Protein AF-0000000070325061 (afdb_homodimer)

Sequence (256 aa):
MPHNDCLLVEIGISNCEVTKVLVDTGNSVDLIFKNTLEKMQISLIDMKPSTRSLTGFNGSSETVLGTICLRVHAQGVTKTIKFSVVGVRAPYNAILGTLWIHAMKAISSTYHQCVMFPGNDSRVTTLRMPHNDCLLVEIGISNCEVTKVLVDTGNSVDLIFKNTLEKMQISLIDMKPSTRSLTGFNGSSETVLGTICLRVHAQGVTKTIKFSVVGVRAPYNA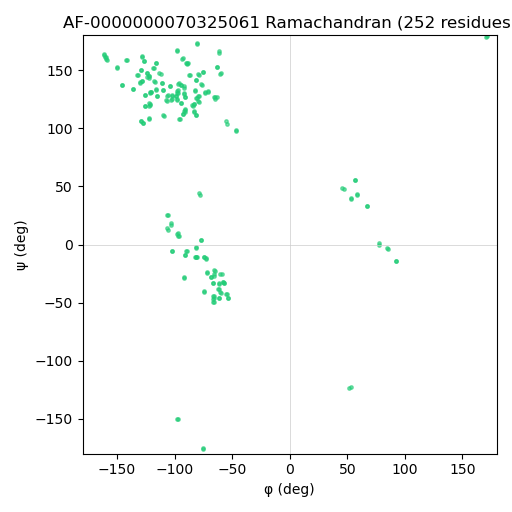ILGTLWIHAMKAISSTYHQCVMFPGNDSRVTTLR

Radius of gyration: 18.38 Å; Cα contacts (8 Å, |Δi|>4): 651; chains: 2; bounding box: 37×53×50 Å

pLDDT: mean 95.19, std 7.38, range [37.16, 98.81]

Structure (mmCIF, N/CA/C/O backbone):
data_AF-0000000070325061-model_v1
#
loop_
_entity.id
_entity.type
_entity.pdbx_description
1 polymer 'Peptidase A2 domain-containing protein'
#
loop_
_atom_site.group_PDB
_atom_site.id
_atom_site.type_symbol
_atom_site.label_atom_id
_atom_site.label_alt_id
_atom_site.label_comp_id
_atom_site.label_asym_id
_atom_site.label_entity_id
_atom_site.label_seq_id
_atom_site.pdbx_PDB_ins_code
_atom_site.Cartn_x
_atom_site.Cartn_y
_atom_site.Cartn_z
_atom_site.occupancy
_atom_site.B_iso_or_equiv
_atom_site.auth_seq_id
_atom_site.auth_comp_id
_atom_site.auth_asym_id
_atom_site.auth_atom_id
_atom_site.pdbx_PDB_model_num
ATOM 1 N N . MET A 1 1 ? 15.805 -0 16.625 1 37.16 1 MET A N 1
ATOM 2 C CA . MET A 1 1 ? 14.922 1.06 16.141 1 37.16 1 MET A CA 1
ATOM 3 C C . MET A 1 1 ? 13.68 0.473 15.484 1 37.16 1 MET A C 1
ATOM 5 O O . MET A 1 1 ? 13.766 -0.486 14.719 1 37.16 1 MET A O 1
ATOM 9 N N . PRO A 1 2 ? 12.523 0.678 16.047 1 49.03 2 PRO A N 1
ATOM 10 C CA . PRO A 1 2 ? 11.32 0.015 15.531 1 49.03 2 PRO A CA 1
ATOM 11 C C . PRO A 1 2 ? 11.203 0.103 14.008 1 49.03 2 PRO A C 1
ATOM 13 O O . PRO A 1 2 ? 11.555 1.13 13.422 1 49.03 2 PRO A O 1
ATOM 16 N N . HIS A 1 3 ? 11.547 -0.807 13.164 1 76.06 3 HIS A N 1
ATOM 17 C CA . HIS A 1 3 ? 11.609 -0.912 11.711 1 76.06 3 HIS A CA 1
ATOM 18 C C . HIS A 1 3 ? 10.266 -0.584 11.078 1 76.06 3 HIS A C 1
ATOM 20 O O . HIS A 1 3 ? 9.219 -1.009 11.57 1 76.06 3 HIS A O 1
ATOM 26 N N . ASN A 1 4 ? 10.07 0.56 10.5 1 88.81 4 ASN A N 1
ATOM 27 C CA . ASN A 1 4 ? 8.891 0.979 9.75 1 88.81 4 ASN A CA 1
ATOM 28 C C . ASN A 1 4 ? 8.883 0.389 8.344 1 88.81 4 ASN A C 1
ATOM 30 O O . ASN A 1 4 ? 8.602 1.092 7.375 1 88.81 4 ASN A O 1
ATOM 34 N N . ASP A 1 5 ? 9.258 -0.89 8.445 1 93.44 5 ASP A N 1
ATOM 35 C CA . ASP A 1 5 ? 9.43 -1.566 7.16 1 93.44 5 ASP A CA 1
ATOM 36 C C . ASP A 1 5 ? 8.078 -1.907 6.535 1 93.44 5 ASP A C 1
ATOM 38 O O . ASP A 1 5 ? 7.098 -2.137 7.246 1 93.44 5 ASP A O 1
ATOM 42 N N . CYS A 1 6 ? 8.055 -1.891 5.223 1 96.5 6 CYS A N 1
ATOM 43 C CA . CYS A 1 6 ? 6.93 -2.518 4.527 1 96.5 6 CYS A CA 1
ATOM 44 C C . CYS A 1 6 ? 6.855 -4.004 4.848 1 96.5 6 CYS A C 1
ATOM 46 O O . CYS A 1 6 ? 7.77 -4.562 5.457 1 96.5 6 CYS A O 1
ATOM 48 N N . LEU A 1 7 ? 5.789 -4.531 4.543 1 97.56 7 LEU A N 1
ATOM 49 C CA . LEU A 1 7 ? 5.551 -5.93 4.875 1 97.56 7 LEU A CA 1
ATOM 50 C C . LEU A 1 7 ? 5.895 -6.836 3.695 1 97.56 7 LEU A C 1
ATOM 52 O O . LEU A 1 7 ? 5.207 -6.816 2.672 1 97.56 7 LEU A O 1
ATOM 56 N N . LEU A 1 8 ? 6.992 -7.555 3.838 1 98.19 8 LEU A N 1
ATOM 57 C CA . LEU A 1 8 ? 7.391 -8.586 2.889 1 98.19 8 LEU A CA 1
ATOM 58 C C . LEU A 1 8 ? 7.117 -9.977 3.457 1 98.19 8 LEU A C 1
ATOM 60 O O . LEU A 1 8 ? 7.371 -10.234 4.637 1 98.19 8 LEU A O 1
ATOM 64 N N . VAL A 1 9 ? 6.586 -10.789 2.594 1 98.5 9 VAL A N 1
ATOM 65 C CA . VAL A 1 9 ? 6.32 -12.141 3.061 1 98.5 9 VAL A CA 1
ATOM 66 C C . VAL A 1 9 ? 6.961 -13.148 2.107 1 98.5 9 VAL A C 1
ATOM 68 O O . VAL A 1 9 ? 7.344 -12.805 0.99 1 98.5 9 VAL A O 1
ATOM 71 N N . GLU A 1 10 ? 7.18 -14.312 2.635 1 98.62 10 GLU A N 1
ATOM 72 C CA . GLU A 1 10 ? 7.438 -15.516 1.845 1 98.62 10 GLU A CA 1
ATOM 73 C C . GLU A 1 10 ? 6.176 -16.359 1.698 1 98.62 10 GLU A C 1
ATOM 75 O O . GLU A 1 10 ? 5.535 -16.703 2.693 1 98.62 10 GLU A O 1
ATOM 80 N N . ILE A 1 11 ? 5.844 -16.688 0.523 1 98.75 11 ILE A N 1
ATOM 81 C CA . ILE A 1 11 ? 4.539 -17.297 0.291 1 98.75 11 ILE A CA 1
ATOM 82 C C . ILE A 1 11 ? 4.617 -18.234 -0.904 1 98.75 11 ILE A C 1
ATOM 84 O O . ILE A 1 11 ? 5.465 -18.062 -1.786 1 98.75 11 ILE A O 1
ATOM 88 N N . GLY A 1 12 ? 3.719 -19.266 -0.859 1 98.75 12 GLY A N 1
ATOM 89 C CA . GLY A 1 12 ? 3.678 -20.172 -1.994 1 98.75 12 GLY A CA 1
ATOM 90 C C . GLY A 1 12 ? 2.908 -19.625 -3.176 1 98.75 12 GLY A C 1
ATOM 91 O O . GLY A 1 12 ? 1.756 -19.203 -3.033 1 98.75 12 GLY A O 1
ATOM 92 N N . ILE A 1 13 ? 3.559 -19.562 -4.262 1 98.75 13 ILE A N 1
ATOM 93 C CA . ILE A 1 13 ? 2.906 -19.266 -5.531 1 98.75 13 ILE A CA 1
ATOM 94 C C . ILE A 1 13 ? 3.168 -20.391 -6.52 1 98.75 13 ILE A C 1
ATOM 96 O O . ILE A 1 13 ? 4.32 -20.703 -6.832 1 98.75 13 ILE A O 1
ATOM 100 N N . SER A 1 14 ? 2.047 -20.922 -6.941 1 97.12 14 SER A N 1
ATOM 101 C CA . SER A 1 14 ? 2.156 -22.172 -7.695 1 97.12 14 SER A CA 1
ATOM 102 C C . SER A 1 14 ? 2.998 -23.188 -6.945 1 97.12 14 SER A C 1
ATOM 104 O O . SER A 1 14 ? 2.709 -23.516 -5.793 1 97.12 14 SER A O 1
ATOM 106 N N . ASN A 1 15 ? 4.051 -23.734 -7.477 1 96.44 15 ASN A N 1
ATOM 107 C CA . ASN A 1 15 ? 4.844 -24.766 -6.824 1 96.44 15 ASN A CA 1
ATOM 108 C C . ASN A 1 15 ? 6.168 -24.219 -6.312 1 96.44 15 ASN A C 1
ATOM 110 O O . ASN A 1 15 ? 7.129 -24.969 -6.121 1 96.44 15 ASN A O 1
ATOM 114 N N . CYS A 1 16 ? 6.172 -22.938 -6.047 1 98.38 16 CYS A N 1
ATOM 115 C CA . CYS A 1 16 ? 7.402 -22.297 -5.605 1 98.38 16 CYS A CA 1
ATOM 116 C C . CYS A 1 16 ? 7.164 -21.469 -4.348 1 98.38 16 CYS A C 1
ATOM 118 O O . CYS A 1 16 ? 6.125 -20.828 -4.215 1 98.38 16 CYS A O 1
ATOM 120 N N . GLU A 1 17 ? 8.125 -21.562 -3.461 1 98.38 17 GLU A N 1
ATOM 121 C CA . GLU A 1 17 ? 8.164 -20.594 -2.371 1 98.38 17 GLU A CA 1
ATOM 122 C C . GLU A 1 17 ? 8.812 -19.281 -2.814 1 98.38 17 GLU A C 1
ATOM 124 O O . GLU A 1 17 ? 9.992 -19.266 -3.158 1 98.38 17 GLU A O 1
ATOM 129 N N . VAL A 1 18 ? 8.039 -18.266 -2.889 1 98.69 18 VAL A N 1
ATOM 130 C CA . VAL A 1 18 ? 8.508 -16.969 -3.41 1 98.69 18 VAL A CA 1
ATOM 131 C C . VAL A 1 18 ? 8.773 -16.016 -2.254 1 98.69 18 VAL A C 1
ATOM 133 O O . VAL A 1 18 ? 7.926 -15.836 -1.377 1 98.69 18 VAL A O 1
ATOM 136 N N . THR A 1 19 ? 9.961 -15.422 -2.232 1 98.25 19 THR A N 1
ATOM 137 C CA . THR A 1 19 ? 10.352 -14.469 -1.199 1 98.25 19 THR A CA 1
ATOM 138 C C . THR A 1 19 ? 10.164 -13.039 -1.684 1 98.25 19 THR A C 1
ATOM 140 O O . THR A 1 19 ? 9.836 -12.805 -2.85 1 98.25 19 THR A O 1
ATOM 143 N N . LYS A 1 20 ? 10.219 -12.109 -0.799 1 98.12 20 LYS A N 1
ATOM 144 C CA . LYS A 1 20 ? 10.148 -10.68 -1.1 1 98.12 20 LYS A CA 1
ATOM 145 C C . LYS A 1 20 ? 8.852 -10.336 -1.824 1 98.12 20 LYS A C 1
ATOM 147 O O . LYS A 1 20 ? 8.875 -9.656 -2.855 1 98.12 20 LYS A O 1
ATOM 152 N N . VAL A 1 21 ? 7.816 -10.906 -1.339 1 98.69 21 VAL A N 1
ATOM 153 C CA . VAL A 1 21 ? 6.484 -10.531 -1.816 1 98.69 21 VAL A CA 1
ATOM 154 C C . VAL A 1 21 ? 5.922 -9.406 -0.955 1 98.69 21 VAL A C 1
ATOM 156 O O . VAL A 1 21 ? 5.734 -9.578 0.253 1 98.69 21 VAL A O 1
ATOM 159 N N . LEU A 1 22 ? 5.711 -8.289 -1.575 1 98.44 22 LEU A N 1
ATOM 160 C CA . LEU A 1 22 ? 5.184 -7.129 -0.871 1 98.44 22 LEU A CA 1
ATOM 161 C C . LEU A 1 22 ? 3.672 -7.238 -0.696 1 98.44 22 LEU A C 1
ATOM 163 O O . LEU A 1 22 ? 2.957 -7.582 -1.641 1 98.44 22 LEU A O 1
ATOM 167 N N . VAL A 1 23 ? 3.164 -7.086 0.482 1 98.44 23 VAL A N 1
ATOM 168 C CA . VAL A 1 23 ? 1.738 -6.898 0.727 1 98.44 23 VAL A CA 1
ATOM 169 C C . VAL A 1 23 ? 1.41 -5.406 0.746 1 98.44 23 VAL A C 1
ATOM 171 O O . VAL A 1 23 ? 1.895 -4.668 1.606 1 98.44 23 VAL A O 1
ATOM 174 N N . ASP A 1 24 ? 0.625 -5.016 -0.233 1 97.44 24 ASP A N 1
ATOM 175 C CA . ASP A 1 24 ? 0.489 -3.592 -0.521 1 97.44 24 ASP A CA 1
ATOM 176 C C . ASP A 1 24 ? -0.981 -3.186 -0.602 1 97.44 24 ASP A C 1
ATOM 178 O O . ASP A 1 24 ? -1.621 -3.354 -1.643 1 97.44 24 ASP A O 1
ATOM 182 N N . THR A 1 25 ? -1.461 -2.479 0.422 1 97.38 25 THR A N 1
ATOM 183 C CA . THR A 1 25 ? -2.861 -2.07 0.472 1 97.38 25 THR A CA 1
ATOM 184 C C . THR A 1 25 ? -3.125 -0.922 -0.497 1 97.38 25 THR A C 1
ATOM 186 O O . THR A 1 25 ? -4.277 -0.581 -0.764 1 97.38 25 THR A O 1
ATOM 189 N N . GLY A 1 26 ? -2.074 -0.357 -1.021 1 96.06 26 GLY A N 1
ATOM 190 C CA . GLY A 1 26 ? -2.227 0.733 -1.973 1 96.06 26 GLY A CA 1
ATOM 191 C C . GLY A 1 26 ? -2.342 0.26 -3.408 1 96.06 26 GLY A C 1
ATOM 192 O O . GLY A 1 26 ? -2.561 1.064 -4.316 1 96.06 26 GLY A O 1
ATOM 193 N N . ASN A 1 27 ? -2.186 -0.959 -3.633 1 95.94 27 ASN A N 1
ATOM 194 C CA . ASN A 1 27 ? -2.268 -1.522 -4.977 1 95.94 27 ASN A CA 1
ATOM 195 C C . ASN A 1 27 ? -3.602 -2.227 -5.207 1 95.94 27 ASN A C 1
ATOM 197 O O . ASN A 1 27 ? -3.957 -3.15 -4.473 1 95.94 27 ASN A O 1
ATOM 201 N N . SER A 1 28 ? -4.273 -1.823 -6.223 1 94.56 28 SER A N 1
ATOM 202 C CA . SER A 1 28 ? -5.602 -2.357 -6.512 1 94.56 28 SER A CA 1
ATOM 203 C C . SER A 1 28 ? -5.512 -3.684 -7.254 1 94.56 28 SER A C 1
ATOM 205 O O . SER A 1 28 ? -6.512 -4.398 -7.383 1 94.56 28 SER A O 1
ATOM 207 N N . VAL A 1 29 ? -4.312 -4.027 -7.699 1 96 29 VAL A N 1
ATOM 208 C CA . VAL A 1 29 ? -4.148 -5.285 -8.422 1 96 29 VAL A CA 1
ATOM 209 C C . VAL A 1 29 ? -3.006 -6.09 -7.809 1 96 29 VAL A C 1
ATOM 211 O O . VAL A 1 29 ? -2.199 -5.551 -7.047 1 96 29 VAL A O 1
ATOM 214 N N . ASP A 1 30 ? -3 -7.359 -8.109 1 98.25 30 ASP A N 1
ATOM 215 C CA . ASP A 1 30 ? -1.86 -8.211 -7.789 1 98.25 30 ASP A CA 1
ATOM 216 C C . ASP A 1 30 ? -0.868 -8.266 -8.953 1 98.25 30 ASP A C 1
ATOM 218 O O . ASP A 1 30 ? -1.266 -8.383 -10.109 1 98.25 30 ASP A O 1
ATOM 222 N N . LEU A 1 31 ? 0.38 -8.133 -8.562 1 97.75 31 LEU A N 1
ATOM 223 C CA . LEU A 1 31 ? 1.435 -8.016 -9.562 1 97.75 31 LEU A CA 1
ATOM 224 C C . LEU A 1 31 ? 2.48 -9.109 -9.383 1 97.75 31 LEU A C 1
ATOM 226 O O . LEU A 1 31 ? 2.781 -9.508 -8.258 1 97.75 31 LEU A O 1
ATOM 230 N N . ILE A 1 32 ? 2.951 -9.547 -10.523 1 98.12 32 ILE A N 1
ATOM 231 C CA . ILE A 1 32 ? 4.133 -10.398 -10.492 1 98.12 32 ILE A CA 1
ATOM 232 C C . ILE A 1 32 ? 5.109 -9.961 -11.586 1 98.12 32 ILE A C 1
ATOM 234 O O . ILE A 1 32 ? 4.695 -9.625 -12.695 1 98.12 32 ILE A O 1
ATOM 238 N N . PHE A 1 33 ? 6.316 -9.859 -11.227 1 97.75 33 PHE A N 1
ATOM 239 C CA . PHE A 1 33 ? 7.332 -9.375 -12.164 1 97.75 33 PHE A CA 1
ATOM 240 C C . PHE A 1 33 ? 7.801 -10.5 -13.078 1 97.75 33 PHE A C 1
ATOM 242 O O . PHE A 1 33 ? 7.977 -11.641 -12.641 1 97.75 33 PHE A O 1
ATOM 249 N N . LYS A 1 34 ? 8.023 -10.172 -14.289 1 96.81 34 LYS A N 1
ATOM 250 C CA . LYS A 1 34 ? 8.367 -11.141 -15.328 1 96.81 34 LYS A CA 1
ATOM 251 C C . LYS A 1 34 ? 9.562 -11.992 -14.906 1 96.81 34 LYS A C 1
ATOM 253 O O . LYS A 1 34 ? 9.57 -13.203 -15.117 1 96.81 34 LYS A O 1
ATOM 258 N N . ASN A 1 35 ? 10.594 -11.352 -14.383 1 96.88 35 ASN A N 1
ATOM 259 C CA . ASN A 1 35 ? 11.789 -12.078 -13.953 1 96.88 35 ASN A CA 1
ATOM 260 C C . ASN A 1 35 ? 11.453 -13.141 -12.914 1 96.88 35 ASN A C 1
ATOM 262 O O . ASN A 1 35 ? 12.086 -14.195 -12.875 1 96.88 35 ASN A O 1
ATOM 266 N N . THR A 1 36 ? 10.484 -12.922 -12.078 1 97.88 36 THR A N 1
ATOM 267 C CA . THR A 1 36 ? 10.047 -13.898 -11.086 1 97.88 36 THR A CA 1
ATOM 268 C C . THR A 1 36 ? 9.43 -15.117 -11.773 1 97.88 36 THR A C 1
ATOM 270 O O . THR A 1 36 ? 9.75 -16.25 -11.414 1 97.88 36 THR A O 1
ATOM 273 N N . LEU A 1 37 ? 8.594 -14.883 -12.758 1 97.5 37 LEU A N 1
ATOM 274 C CA . LEU A 1 37 ? 7.988 -15.977 -13.508 1 97.5 37 LEU A CA 1
ATOM 275 C C . LEU A 1 37 ? 9.062 -16.828 -14.172 1 97.5 37 LEU A C 1
ATOM 277 O O . LEU A 1 37 ? 8.961 -18.062 -14.188 1 97.5 37 LEU A O 1
ATOM 281 N N . GLU A 1 38 ? 10.023 -16.141 -14.703 1 96.38 38 GLU A N 1
ATOM 282 C CA . GLU A 1 38 ? 11.125 -16.859 -15.352 1 96.38 38 GLU A CA 1
ATOM 283 C C . GLU A 1 38 ? 11.859 -17.75 -14.359 1 96.38 38 GLU A C 1
ATOM 285 O O . GLU A 1 38 ? 12.141 -18.906 -14.648 1 96.38 38 GLU A O 1
ATOM 290 N N . LYS A 1 39 ? 12.133 -17.203 -13.242 1 96.88 39 LYS A N 1
ATOM 291 C CA . LYS A 1 39 ? 12.805 -17.969 -12.203 1 96.88 39 LYS A CA 1
ATOM 292 C C . LYS A 1 39 ? 11.969 -19.156 -11.766 1 96.88 39 LYS A C 1
ATOM 294 O O . LYS A 1 39 ? 12.508 -20.219 -11.438 1 96.88 39 LYS A O 1
ATOM 299 N N . MET A 1 40 ? 10.695 -19.016 -11.781 1 97.25 40 MET A N 1
ATOM 300 C CA . MET A 1 40 ? 9.758 -20.062 -11.375 1 97.25 40 MET A CA 1
ATOM 301 C C . MET A 1 40 ? 9.547 -21.062 -12.5 1 97.25 40 MET A C 1
ATOM 303 O O . MET A 1 40 ? 8.867 -22.078 -12.305 1 97.25 40 MET A O 1
ATOM 307 N N . GLN A 1 41 ? 10.031 -20.734 -13.703 1 96.44 41 GLN A N 1
ATOM 308 C CA . GLN A 1 41 ? 9.898 -21.578 -14.883 1 96.44 41 GLN A CA 1
ATOM 309 C C . GLN A 1 41 ? 8.438 -21.688 -15.32 1 96.44 41 GLN A C 1
ATOM 311 O O . GLN A 1 41 ? 7.984 -22.766 -15.719 1 96.44 41 GLN A O 1
ATOM 316 N N . ILE A 1 42 ? 7.785 -20.625 -15.086 1 95.12 42 ILE A N 1
ATOM 317 C CA . ILE A 1 42 ? 6.434 -20.5 -15.617 1 95.12 42 ILE A CA 1
ATOM 318 C C . ILE A 1 42 ? 6.477 -19.844 -17 1 95.12 42 ILE A C 1
ATOM 320 O O . ILE A 1 42 ? 7.043 -18.766 -17.156 1 95.12 42 ILE A O 1
ATOM 324 N N . SER A 1 43 ? 5.867 -20.5 -17.906 1 91 43 SER A N 1
ATOM 325 C CA . SER A 1 43 ? 5.91 -20.016 -19.281 1 91 43 SER A CA 1
ATOM 326 C C . SER A 1 43 ? 4.98 -18.828 -19.469 1 91 43 SER A C 1
ATOM 328 O O . SER A 1 43 ? 3.85 -18.828 -18.984 1 91 43 SER A O 1
ATOM 330 N N . LEU A 1 44 ? 5.449 -17.891 -20.141 1 88.19 44 LEU A N 1
ATOM 331 C CA . LEU A 1 44 ? 4.652 -16.703 -20.453 1 88.19 44 LEU A CA 1
ATOM 332 C C . LEU A 1 44 ? 3.59 -17.016 -21.5 1 88.19 44 LEU A C 1
ATOM 334 O O . LEU A 1 44 ? 2.652 -16.25 -21.688 1 88.19 44 LEU A O 1
ATOM 338 N N . ILE A 1 45 ? 3.738 -18.172 -22.078 1 85.94 45 ILE A N 1
ATOM 339 C CA . ILE A 1 45 ? 2.75 -18.578 -23.078 1 85.94 45 ILE A CA 1
ATOM 340 C C . ILE A 1 45 ? 1.391 -18.766 -22.406 1 85.94 45 ILE A C 1
ATOM 342 O O . ILE A 1 45 ? 0.349 -18.656 -23.047 1 85.94 45 ILE A O 1
ATOM 346 N N . ASP A 1 46 ? 1.43 -18.984 -21.109 1 86.12 46 ASP A N 1
ATOM 347 C CA . ASP A 1 46 ? 0.211 -19.188 -20.328 1 86.12 46 ASP A CA 1
ATOM 348 C C . ASP A 1 46 ? -0.447 -17.859 -19.969 1 86.12 46 ASP A C 1
ATOM 350 O O . ASP A 1 46 ? -1.55 -17.844 -19.422 1 86.12 46 ASP A O 1
ATOM 354 N N . MET A 1 47 ? 0.203 -16.812 -20.375 1 93.25 47 MET A N 1
ATOM 355 C CA . MET A 1 47 ? -0.328 -15.492 -20.031 1 93.25 47 MET A CA 1
ATOM 356 C C . MET A 1 47 ? -1.33 -15.023 -21.078 1 93.25 47 MET A C 1
ATOM 358 O O . MET A 1 47 ? -1.188 -15.328 -22.25 1 93.25 47 MET A O 1
ATOM 362 N N . LYS A 1 48 ? -2.311 -14.328 -20.641 1 95.62 48 LYS A N 1
ATOM 363 C CA . LYS A 1 48 ? -3.225 -13.633 -21.531 1 95.62 48 LYS A CA 1
ATOM 364 C C . LYS A 1 48 ? -2.756 -12.203 -21.797 1 95.62 48 LYS A C 1
ATOM 366 O O . LYS A 1 48 ? -2.455 -11.461 -20.844 1 95.62 48 LYS A O 1
ATOM 371 N N . PRO A 1 49 ? -2.723 -11.914 -23.047 1 92.31 49 PRO A N 1
ATOM 372 C CA . PRO A 1 49 ? -2.291 -10.547 -23.344 1 92.31 49 PRO A CA 1
ATOM 373 C C . PRO A 1 49 ? -3.205 -9.492 -22.719 1 92.31 49 PRO A C 1
ATOM 375 O O . PRO A 1 49 ? -4.391 -9.75 -22.5 1 92.31 49 PRO A O 1
ATOM 378 N N . SER A 1 50 ? -2.545 -8.398 -22.375 1 91.56 50 SER A N 1
ATOM 379 C CA .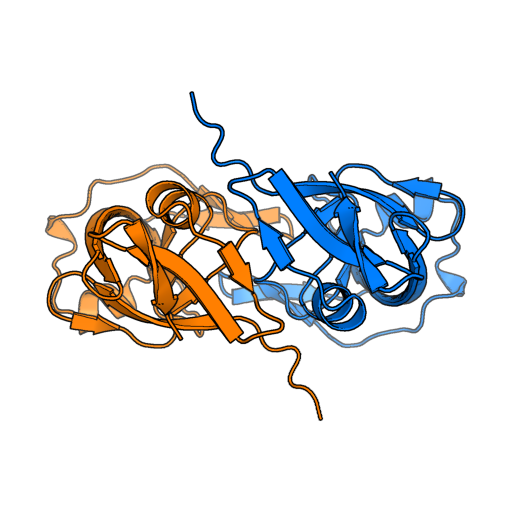 SER A 1 50 ? -3.295 -7.293 -21.781 1 91.56 50 SER A CA 1
ATOM 380 C C . SER A 1 50 ? -2.93 -5.965 -22.438 1 91.56 50 SER A C 1
ATOM 382 O O . SER A 1 50 ? -1.785 -5.762 -22.844 1 91.56 50 SER A O 1
ATOM 384 N N . THR A 1 51 ? -3.855 -5.109 -22.547 1 88.75 51 THR A N 1
ATOM 385 C CA . THR A 1 51 ? -3.631 -3.762 -23.047 1 88.75 51 THR A CA 1
ATOM 386 C C . THR A 1 51 ? -3.684 -2.74 -21.922 1 88.75 51 THR A C 1
ATOM 388 O O . THR A 1 51 ? -3.611 -1.533 -22.156 1 88.75 51 THR A O 1
ATOM 391 N N . ARG A 1 52 ? -3.631 -3.209 -20.781 1 93.56 52 ARG A N 1
ATOM 392 C CA . ARG A 1 52 ? -3.791 -2.322 -19.625 1 93.56 52 ARG A CA 1
ATOM 393 C C . ARG A 1 52 ? -2.445 -1.775 -19.172 1 93.56 52 ARG A C 1
ATOM 395 O O . ARG A 1 52 ? -1.396 -2.311 -19.531 1 93.56 52 ARG A O 1
ATOM 402 N N . SER A 1 53 ? -2.551 -0.651 -18.516 1 96.38 53 SER A N 1
ATOM 403 C CA . SER A 1 53 ? -1.383 -0.08 -17.859 1 96.38 53 SER A CA 1
ATOM 404 C C . SER A 1 53 ? -1.649 0.149 -16.375 1 96.38 53 SER A C 1
ATOM 406 O O . SER A 1 53 ? -2.801 0.295 -15.953 1 96.38 53 SER A O 1
ATOM 408 N N . LEU A 1 54 ? -0.617 -0.001 -15.648 1 95.12 54 LEU A N 1
ATOM 409 C CA . LEU A 1 54 ? -0.663 0.359 -14.234 1 95.12 54 LEU A CA 1
ATOM 410 C C . LEU A 1 54 ? -0.106 1.761 -14.008 1 95.12 54 LEU A C 1
ATOM 412 O O . LEU A 1 54 ? 0.875 2.152 -14.648 1 95.12 54 LEU A O 1
ATOM 416 N N . THR A 1 55 ? -0.772 2.496 -13.164 1 93.38 55 THR A N 1
ATOM 417 C CA . THR A 1 55 ? -0.333 3.854 -12.859 1 93.38 55 THR A CA 1
ATOM 418 C C . THR A 1 55 ? 0.298 3.916 -11.469 1 93.38 55 THR A C 1
ATOM 420 O O . THR A 1 55 ? -0.269 3.408 -10.5 1 93.38 55 THR A O 1
ATOM 423 N N . GLY A 1 56 ? 1.497 4.484 -11.422 1 92.31 56 GLY A N 1
ATOM 424 C CA . GLY A 1 56 ? 2.164 4.688 -10.141 1 92.31 56 GLY A CA 1
ATOM 425 C C . GLY A 1 56 ? 1.662 5.906 -9.398 1 92.31 56 GLY A C 1
ATOM 426 O O . GLY A 1 56 ? 0.85 6.672 -9.914 1 92.31 56 GLY A O 1
ATOM 427 N N . PHE A 1 57 ? 2.107 6.066 -8.172 1 89.81 57 PHE A N 1
ATOM 428 C CA . PHE A 1 57 ? 1.711 7.172 -7.305 1 89.81 57 PHE A CA 1
ATOM 429 C C . PHE A 1 57 ? 2.062 8.508 -7.941 1 89.81 57 PHE A C 1
ATOM 431 O O . PHE A 1 57 ? 1.465 9.539 -7.609 1 89.81 57 PHE A O 1
ATOM 438 N N . ASN A 1 58 ? 3.047 8.461 -8.789 1 92.06 58 ASN A N 1
ATOM 439 C CA . ASN A 1 58 ? 3.531 9.68 -9.43 1 92.06 58 ASN A CA 1
ATOM 440 C C . ASN A 1 58 ? 2.926 9.867 -10.812 1 92.06 58 ASN A C 1
ATOM 442 O O . ASN A 1 58 ? 3.408 10.68 -11.602 1 92.06 58 ASN A O 1
ATOM 446 N N . GLY A 1 59 ? 2.002 9.102 -11.125 1 91.88 59 GLY A N 1
ATOM 447 C CA . GLY A 1 59 ? 1.34 9.211 -12.414 1 91.88 59 GLY A CA 1
ATOM 448 C C . GLY A 1 59 ? 2.064 8.477 -13.523 1 91.88 59 GLY A C 1
ATOM 449 O O . GLY A 1 59 ? 1.586 8.422 -14.664 1 91.88 59 GLY A O 1
ATOM 450 N N . SER A 1 60 ? 3.205 7.914 -13.188 1 91.94 60 SER A N 1
ATOM 451 C CA . SER A 1 60 ? 3.896 7.113 -14.195 1 91.94 60 SER A CA 1
ATOM 452 C C . SER A 1 60 ? 3.062 5.906 -14.609 1 91.94 60 SER A C 1
ATOM 454 O O . SER A 1 60 ? 2.252 5.406 -13.828 1 91.94 60 SER A O 1
ATOM 456 N N . SER A 1 61 ? 3.305 5.508 -15.789 1 93.38 61 SER A N 1
ATOM 457 C CA . SER A 1 61 ? 2.564 4.367 -16.328 1 93.38 61 SER A CA 1
ATOM 458 C C . SER A 1 61 ? 3.494 3.203 -16.641 1 93.38 61 SER A C 1
ATOM 460 O O . SER A 1 61 ? 4.625 3.406 -17.094 1 93.38 61 SER A O 1
ATOM 462 N N . GLU A 1 62 ? 2.973 2.016 -16.312 1 94.94 62 GLU A N 1
ATOM 463 C CA . GLU A 1 62 ? 3.686 0.791 -16.656 1 94.94 62 GLU A CA 1
ATOM 464 C C . GLU A 1 62 ? 2.795 -0.156 -17.453 1 94.94 62 GLU A C 1
ATOM 466 O O . GLU A 1 62 ? 1.663 -0.439 -17.062 1 94.94 62 GLU A O 1
ATOM 471 N N . THR A 1 63 ? 3.34 -0.589 -18.578 1 95.94 63 THR A N 1
ATOM 472 C CA . THR A 1 63 ? 2.602 -1.52 -19.422 1 95.94 63 THR A CA 1
ATOM 473 C C . THR A 1 63 ? 2.521 -2.896 -18.781 1 95.94 63 THR A C 1
ATOM 475 O O . THR A 1 63 ? 3.523 -3.416 -18.281 1 95.94 63 THR A O 1
ATOM 478 N N . VAL A 1 64 ? 1.333 -3.406 -18.781 1 97.12 64 VAL A N 1
ATOM 479 C CA . VAL A 1 64 ? 1.124 -4.789 -18.359 1 97.12 64 VAL A CA 1
ATOM 480 C C . VAL A 1 64 ? 1.362 -5.727 -19.531 1 97.12 64 VAL A C 1
ATOM 482 O O . VAL A 1 64 ? 0.725 -5.59 -20.578 1 97.12 64 VAL A O 1
ATOM 485 N N . LEU A 1 65 ? 2.314 -6.621 -19.391 1 96.44 65 LEU A N 1
ATOM 486 C CA . LEU A 1 65 ? 2.646 -7.551 -20.453 1 96.44 65 LEU A CA 1
ATOM 487 C C . LEU A 1 65 ? 1.503 -8.531 -20.703 1 96.44 65 LEU A C 1
ATOM 489 O O . LEU A 1 65 ? 1.281 -8.969 -21.828 1 96.44 65 LEU A O 1
ATOM 493 N N . GLY A 1 66 ? 0.804 -8.867 -19.641 1 97.5 66 GLY A N 1
ATOM 494 C CA . GLY A 1 66 ? -0.301 -9.812 -19.625 1 97.5 66 GLY A CA 1
ATOM 495 C C . GLY A 1 66 ? -0.767 -10.156 -18.219 1 97.5 66 GLY A C 1
ATOM 496 O O . GLY A 1 66 ? -0.344 -9.531 -17.25 1 97.5 66 GLY A O 1
ATOM 497 N N . THR A 1 67 ? -1.766 -10.992 -18.234 1 98.12 67 THR A N 1
ATOM 498 C CA . THR A 1 67 ? -2.244 -11.5 -16.953 1 98.12 67 THR A CA 1
ATOM 499 C C . THR A 1 67 ? -2.092 -13.016 -16.875 1 98.12 67 THR A C 1
ATOM 501 O O . THR A 1 67 ? -2.084 -13.695 -17.906 1 98.12 67 THR A O 1
ATOM 504 N N . ILE A 1 68 ? -1.933 -13.484 -15.711 1 97.75 68 ILE A N 1
ATOM 505 C CA . ILE A 1 68 ? -1.794 -14.922 -15.484 1 97.75 68 ILE A CA 1
ATOM 506 C C . ILE A 1 68 ? -2.439 -15.297 -14.148 1 97.75 68 ILE A C 1
ATOM 508 O O . ILE A 1 68 ? -2.324 -14.555 -13.164 1 97.75 68 ILE A O 1
ATOM 512 N N . CYS A 1 69 ? -3.17 -16.391 -14.133 1 97.94 69 CYS A N 1
ATOM 513 C CA . CYS A 1 69 ? -3.775 -16.906 -12.906 1 97.94 69 CYS A CA 1
ATOM 514 C C . CYS A 1 69 ? -2.879 -17.953 -12.25 1 97.94 69 CYS A C 1
ATOM 516 O O . CYS A 1 69 ? -2.512 -18.938 -12.875 1 97.94 69 CYS A O 1
ATOM 518 N N . LEU A 1 70 ? -2.498 -17.719 -11.039 1 98.19 70 LEU A N 1
ATOM 519 C CA . LEU A 1 70 ? -1.648 -18.625 -10.281 1 98.19 70 LEU A CA 1
ATOM 520 C C . LEU A 1 70 ? -2.252 -18.922 -8.914 1 98.19 70 LEU A C 1
ATOM 522 O O . LEU A 1 70 ? -2.947 -18.078 -8.344 1 98.19 70 LEU A O 1
ATOM 526 N N . ARG A 1 71 ? -1.979 -20.078 -8.406 1 98.56 71 ARG A N 1
ATOM 527 C CA . ARG A 1 71 ? -2.393 -20.438 -7.055 1 98.56 71 ARG A CA 1
ATOM 528 C C . ARG A 1 71 ? -1.436 -19.844 -6.02 1 98.56 71 ARG A C 1
ATOM 530 O O . ARG A 1 71 ? -0.219 -20.016 -6.125 1 98.56 71 ARG A O 1
ATOM 537 N N . VAL A 1 72 ? -1.993 -19.156 -5.117 1 98.81 72 VAL A N 1
ATOM 538 C CA . VAL A 1 72 ? -1.24 -18.609 -3.992 1 98.81 72 VAL A CA 1
ATOM 539 C C . VAL A 1 72 ? -1.577 -19.375 -2.723 1 98.81 72 VAL A C 1
ATOM 541 O O . VAL A 1 72 ? -2.75 -19.531 -2.367 1 98.81 72 VAL A O 1
ATOM 544 N N . HIS A 1 73 ? -0.591 -19.906 -2.064 1 98.62 73 HIS A N 1
ATOM 545 C CA . HIS A 1 73 ? -0.729 -20.75 -0.879 1 98.62 73 HIS A CA 1
ATOM 546 C C . HIS A 1 73 ? -0.224 -20.031 0.367 1 98.62 73 HIS A C 1
ATOM 548 O O . HIS A 1 73 ? 0.975 -19.766 0.499 1 98.62 73 HIS A O 1
ATOM 554 N N . ALA A 1 74 ? -1.132 -19.719 1.206 1 98.19 74 ALA A N 1
ATOM 555 C CA . ALA A 1 74 ? -0.781 -19.047 2.459 1 98.19 74 ALA A CA 1
ATOM 556 C C . ALA A 1 74 ? -1.262 -19.859 3.66 1 98.19 74 ALA A C 1
ATOM 558 O O . ALA A 1 74 ? -2.453 -19.859 3.982 1 98.19 74 ALA A O 1
ATOM 559 N N . GLN A 1 75 ? -0.344 -20.453 4.367 1 96.88 75 GLN A N 1
ATOM 560 C CA . GLN A 1 75 ? -0.617 -21.172 5.613 1 96.88 75 GLN A CA 1
ATOM 561 C C . GLN A 1 75 ? -1.827 -22.078 5.473 1 96.88 75 GLN A C 1
ATOM 563 O O . GLN A 1 75 ? -2.764 -22.016 6.27 1 96.88 75 GLN A O 1
ATOM 568 N N . GLY A 1 76 ? -1.87 -22.844 4.445 1 95.62 76 GLY A N 1
ATOM 569 C CA . GLY A 1 76 ? -2.9 -23.859 4.258 1 95.62 76 GLY A CA 1
ATOM 570 C C . GLY A 1 76 ? -4.094 -23.344 3.465 1 95.62 76 GLY A C 1
ATOM 571 O O . GLY A 1 76 ? -4.938 -24.141 3.035 1 95.62 76 GLY A O 1
ATOM 572 N N . VAL A 1 77 ? -4.184 -22.078 3.309 1 97.94 77 VAL A N 1
ATOM 573 C CA . VAL A 1 77 ? -5.258 -21.484 2.51 1 97.94 77 VAL A CA 1
ATOM 574 C C . VAL A 1 77 ? -4.75 -21.203 1.099 1 97.94 77 VAL A C 1
ATOM 576 O O . VAL A 1 77 ? -3.686 -20.609 0.925 1 97.94 77 VAL A O 1
ATOM 579 N N . THR A 1 78 ? -5.539 -21.656 0.083 1 98.06 78 THR A N 1
ATOM 580 C CA . THR A 1 78 ? -5.145 -21.453 -1.308 1 98.06 78 THR A CA 1
ATOM 581 C C . THR A 1 78 ? -6.188 -20.641 -2.059 1 98.06 78 THR A C 1
ATOM 583 O O . THR A 1 78 ? -7.387 -20.875 -1.923 1 98.06 78 THR A O 1
ATOM 586 N N . LYS A 1 79 ? -5.738 -19.641 -2.752 1 98.56 79 LYS A N 1
ATOM 587 C CA . LYS A 1 79 ? -6.574 -18.844 -3.658 1 98.56 79 LYS A CA 1
ATOM 588 C C . LYS A 1 79 ? -5.938 -18.75 -5.043 1 98.56 79 LYS A C 1
ATOM 590 O O . LYS A 1 79 ? -4.719 -18.625 -5.16 1 98.56 79 LYS A O 1
ATOM 595 N N . THR A 1 80 ? -6.77 -18.828 -6.066 1 98.56 80 THR A N 1
ATOM 596 C CA . THR A 1 80 ? -6.297 -18.5 -7.41 1 98.56 80 THR A CA 1
ATOM 597 C C . THR A 1 80 ? -6.344 -17 -7.648 1 98.56 80 THR A C 1
ATOM 599 O O . THR A 1 80 ? -7.406 -16.375 -7.559 1 98.56 80 THR A O 1
ATOM 602 N N . ILE A 1 81 ? -5.176 -16.484 -7.945 1 98.44 81 ILE A N 1
ATOM 603 C CA . IL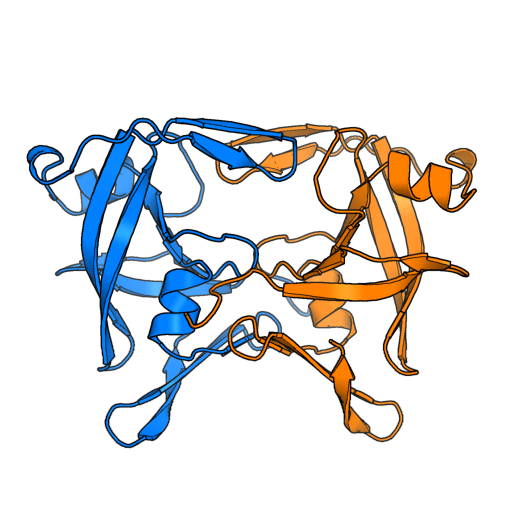E A 1 81 ? -5.051 -15.039 -8.086 1 98.44 81 ILE A CA 1
ATOM 604 C C . ILE A 1 81 ? -4.66 -14.688 -9.523 1 98.44 81 ILE A C 1
ATOM 606 O O . ILE A 1 81 ? -3.805 -15.344 -10.117 1 98.44 81 ILE A O 1
ATOM 610 N N . LYS A 1 82 ? -5.387 -13.68 -10.07 1 97.88 82 LYS A N 1
ATOM 611 C CA . LYS A 1 82 ? -4.977 -13.102 -11.344 1 97.88 82 LYS A CA 1
ATOM 612 C C . LYS A 1 82 ? -3.9 -12.039 -11.148 1 97.88 82 LYS A C 1
ATOM 614 O O . LYS A 1 82 ? -4.168 -10.969 -10.586 1 97.88 82 LYS 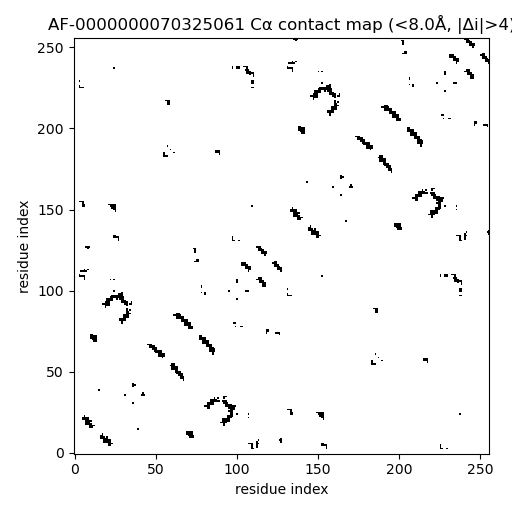A O 1
ATOM 619 N N . PHE A 1 83 ? -2.723 -12.352 -11.672 1 98.25 83 PHE A N 1
ATOM 620 C CA . PHE A 1 83 ? -1.61 -11.414 -11.586 1 98.25 83 PHE A CA 1
ATOM 621 C C . PHE A 1 83 ? -1.481 -10.609 -12.875 1 98.25 83 PHE A C 1
ATOM 623 O O . PHE A 1 83 ? -1.629 -11.156 -13.969 1 98.25 83 PHE A O 1
ATOM 630 N N . SER A 1 84 ? -1.342 -9.312 -12.742 1 97.81 84 SER A N 1
ATOM 631 C CA . SER A 1 84 ? -0.761 -8.547 -13.836 1 97.81 84 SER A CA 1
ATOM 632 C C . SER A 1 84 ? 0.742 -8.781 -13.938 1 97.81 84 SER A C 1
ATOM 634 O O . SER A 1 84 ? 1.461 -8.688 -12.938 1 97.81 84 SER A O 1
ATOM 636 N N . VAL A 1 85 ? 1.24 -9.062 -15.094 1 97.69 85 VAL A N 1
ATOM 637 C CA . VAL A 1 85 ? 2.658 -9.32 -15.312 1 97.69 85 VAL A CA 1
ATOM 638 C C . VAL A 1 85 ? 3.342 -8.055 -15.828 1 97.69 85 VAL A C 1
ATOM 640 O O . VAL A 1 85 ? 2.914 -7.477 -16.828 1 97.69 85 VAL A O 1
ATOM 643 N N . VAL A 1 86 ? 4.355 -7.68 -15.117 1 96.81 86 VAL A N 1
ATOM 644 C CA . VAL A 1 86 ? 5.098 -6.484 -15.5 1 96.81 86 VAL A CA 1
ATOM 645 C C . VAL A 1 86 ? 6.566 -6.84 -15.727 1 96.81 86 VAL A C 1
ATOM 647 O O . VAL A 1 86 ? 7.129 -7.672 -15.008 1 96.81 86 VAL A O 1
ATOM 650 N N . GLY A 1 87 ? 7.156 -6.152 -16.703 1 95.56 87 GLY A N 1
ATOM 651 C CA . GLY A 1 87 ? 8.5 -6.527 -17.109 1 95.56 87 GLY A CA 1
ATOM 652 C C . GLY A 1 87 ? 9.57 -5.586 -16.578 1 95.56 87 GLY A C 1
ATOM 653 O O . GLY A 1 87 ? 10.664 -5.512 -17.141 1 95.56 87 GLY A O 1
ATOM 654 N N . VAL A 1 88 ? 9.359 -4.809 -15.617 1 94.75 88 VAL A N 1
ATOM 655 C CA . VAL A 1 88 ? 10.359 -3.893 -15.07 1 94.75 88 VAL A CA 1
ATOM 656 C C . VAL A 1 88 ? 11.078 -4.555 -13.898 1 94.75 88 VAL A C 1
ATOM 658 O O . VAL A 1 88 ? 10.57 -5.516 -13.312 1 94.75 88 VAL A O 1
ATOM 661 N N . ARG A 1 89 ? 12.211 -4.047 -13.609 1 91 89 ARG A N 1
ATOM 662 C CA . ARG A 1 89 ? 12.945 -4.52 -12.445 1 91 89 ARG A CA 1
ATOM 663 C C . ARG A 1 89 ? 12.453 -3.852 -11.172 1 91 89 ARG A C 1
ATOM 665 O O . ARG A 1 89 ? 12.188 -2.648 -11.156 1 91 89 ARG A O 1
ATOM 672 N N . ALA A 1 90 ? 12.234 -4.641 -10.219 1 92.69 90 ALA A N 1
ATOM 673 C CA . ALA A 1 90 ? 11.812 -4.18 -8.898 1 92.69 90 ALA A CA 1
ATOM 674 C C . ALA A 1 90 ? 12.477 -4.996 -7.793 1 92.69 90 ALA A C 1
ATOM 676 O O . ALA A 1 90 ? 13.016 -6.078 -8.047 1 92.69 90 ALA A O 1
ATOM 677 N N . PRO A 1 91 ? 12.5 -4.371 -6.641 1 93.38 91 PRO A N 1
ATOM 678 C CA . PRO A 1 91 ? 13.133 -5.098 -5.535 1 93.38 91 PRO A CA 1
ATOM 679 C C . PRO A 1 91 ? 12.242 -6.191 -4.961 1 93.38 91 PRO A C 1
ATOM 681 O O . PRO A 1 91 ? 12.633 -6.887 -4.02 1 93.38 91 PRO A O 1
ATOM 684 N N . TYR A 1 92 ? 11.109 -6.418 -5.516 1 96.44 92 TYR A N 1
ATOM 685 C CA . TYR A 1 92 ? 10.141 -7.43 -5.102 1 96.44 92 TYR A CA 1
ATOM 686 C C . TYR A 1 92 ? 9.938 -8.477 -6.195 1 96.44 92 TYR A C 1
ATOM 688 O O . TYR A 1 92 ? 10.148 -8.188 -7.379 1 96.44 92 TYR A O 1
ATOM 696 N N . ASN A 1 93 ? 9.516 -9.609 -5.762 1 98.31 93 ASN A N 1
ATOM 697 C CA . ASN A 1 93 ? 9.195 -10.648 -6.73 1 98.31 93 ASN A CA 1
ATOM 698 C C . ASN A 1 93 ? 7.73 -10.609 -7.141 1 98.31 93 ASN A C 1
ATOM 700 O O . ASN A 1 93 ? 7.383 -11 -8.258 1 98.31 93 ASN A O 1
ATOM 704 N N . ALA A 1 94 ? 6.926 -10.133 -6.25 1 98.56 94 ALA A N 1
ATOM 705 C CA . ALA A 1 94 ? 5.5 -9.938 -6.492 1 98.56 94 ALA A CA 1
ATOM 706 C C . ALA A 1 94 ? 4.906 -8.945 -5.496 1 98.56 94 ALA A C 1
ATOM 708 O O . ALA A 1 94 ? 5.535 -8.617 -4.488 1 98.56 94 ALA A O 1
ATOM 709 N N . ILE A 1 95 ? 3.812 -8.414 -5.805 1 98.56 95 ILE A N 1
ATOM 710 C CA . ILE A 1 95 ? 3.029 -7.551 -4.93 1 98.56 95 ILE A CA 1
ATOM 711 C C . ILE A 1 95 ? 1.606 -8.086 -4.809 1 98.56 95 ILE A C 1
ATOM 713 O O . ILE A 1 95 ? 0.928 -8.297 -5.816 1 98.56 95 ILE A O 1
ATOM 717 N N . LEU A 1 96 ? 1.262 -8.398 -3.654 1 98.69 96 LEU A N 1
ATOM 718 C CA . LEU A 1 96 ? -0.123 -8.75 -3.355 1 98.69 96 LEU A CA 1
ATOM 719 C C . LEU A 1 96 ? -0.907 -7.527 -2.895 1 98.69 96 LEU A C 1
ATOM 721 O O . LEU A 1 96 ? -0.619 -6.965 -1.836 1 98.69 96 LEU A O 1
ATOM 725 N N . GLY A 1 97 ? -1.837 -7.137 -3.727 1 98.06 97 GLY A N 1
ATOM 726 C CA . GLY A 1 97 ? -2.648 -5.961 -3.455 1 98.06 97 GLY A CA 1
ATOM 727 C C . GLY A 1 97 ? -3.994 -6.293 -2.842 1 98.06 97 GLY A C 1
ATOM 728 O O . GLY A 1 97 ? -4.113 -7.258 -2.08 1 98.06 97 GLY A O 1
ATOM 729 N N . THR A 1 98 ? -4.984 -5.414 -3.143 1 98 98 THR A N 1
ATOM 730 C CA . THR A 1 98 ? -6.273 -5.508 -2.473 1 98 98 THR A CA 1
ATOM 731 C C . THR A 1 98 ? -7.051 -6.727 -2.965 1 98 98 THR A C 1
ATOM 733 O O . THR A 1 98 ? -7.863 -7.293 -2.229 1 98 98 THR A O 1
ATOM 736 N N . LEU A 1 99 ? -6.793 -7.219 -4.145 1 97.94 99 LEU A N 1
ATOM 737 C CA . LEU A 1 99 ? -7.516 -8.383 -4.656 1 97.94 99 LEU A CA 1
ATOM 738 C C . LEU A 1 99 ? -7.195 -9.625 -3.834 1 97.94 99 LEU A C 1
ATOM 740 O O . LEU A 1 99 ? -8.102 -10.305 -3.355 1 97.94 99 LEU A O 1
ATOM 744 N N . TRP A 1 100 ? -5.98 -9.859 -3.625 1 98.56 100 TRP A N 1
ATOM 745 C CA . TRP A 1 100 ? -5.598 -10.992 -2.793 1 98.56 100 TRP A CA 1
ATOM 746 C C . TRP A 1 100 ? -6.035 -10.781 -1.348 1 98.56 100 TRP A C 1
ATOM 748 O O . TRP A 1 100 ? -6.547 -11.703 -0.706 1 98.56 100 TRP A O 1
ATOM 758 N N . ILE A 1 101 ? -5.777 -9.609 -0.815 1 98.44 101 ILE A N 1
ATOM 759 C CA . ILE A 1 101 ? -6.113 -9.281 0.565 1 98.44 101 ILE A CA 1
ATOM 760 C C . ILE A 1 101 ? -7.598 -9.547 0.812 1 98.44 101 ILE A C 1
ATOM 762 O O . ILE A 1 101 ? -7.965 -10.164 1.814 1 98.44 101 ILE A O 1
ATOM 766 N N . HIS A 1 102 ? -8.398 -9.156 -0.14 1 98.25 102 HIS A N 1
ATOM 767 C CA . HIS A 1 102 ? -9.836 -9.344 0.021 1 98.25 102 HIS A CA 1
ATOM 768 C C . HIS A 1 102 ? -10.219 -10.812 -0.156 1 98.25 102 HIS A C 1
ATOM 770 O O . HIS A 1 102 ? -11.078 -11.328 0.571 1 98.25 102 HIS A O 1
ATOM 776 N N . ALA A 1 103 ? -9.594 -11.445 -1.11 1 97.56 103 ALA A N 1
ATOM 777 C CA . ALA A 1 103 ? -9.852 -12.875 -1.315 1 97.56 103 ALA A CA 1
ATOM 778 C C . ALA A 1 103 ? -9.547 -13.672 -0.052 1 97.56 103 ALA A C 1
ATOM 780 O O . ALA A 1 103 ? -10.242 -14.641 0.258 1 97.56 103 ALA A O 1
ATOM 781 N N . MET A 1 104 ? -8.602 -13.227 0.663 1 97.56 104 MET A N 1
ATOM 782 C CA . MET A 1 104 ? -8.148 -13.922 1.863 1 97.56 104 MET A CA 1
ATOM 783 C C . MET A 1 104 ? -8.891 -13.422 3.098 1 97.56 104 MET A C 1
ATOM 785 O O . MET A 1 104 ? -8.75 -13.984 4.184 1 97.56 104 MET A O 1
ATOM 789 N N . LYS A 1 105 ? -9.672 -12.289 2.844 1 97 105 LYS A N 1
ATOM 790 C CA . LYS A 1 105 ? -10.219 -11.578 3.988 1 97 105 LYS A CA 1
ATOM 791 C C . LYS A 1 105 ? -9.125 -11.211 4.988 1 97 105 LYS A C 1
ATOM 793 O O . LYS A 1 105 ? -9.312 -11.359 6.199 1 97 105 LYS A O 1
ATOM 798 N N . ALA A 1 106 ? -8.047 -10.844 4.48 1 97.75 106 ALA A N 1
ATOM 799 C CA . ALA A 1 106 ? -6.84 -10.656 5.281 1 97.75 106 ALA A CA 1
ATOM 800 C C . ALA A 1 106 ? -6.75 -9.234 5.82 1 97.75 106 ALA A C 1
ATOM 802 O O . ALA A 1 106 ? -7.375 -8.32 5.277 1 97.75 106 ALA A O 1
ATOM 803 N N . ILE A 1 107 ? -6.047 -9.102 6.883 1 97.94 107 ILE A N 1
ATOM 804 C CA . ILE A 1 107 ? -5.602 -7.828 7.441 1 97.94 107 ILE A CA 1
ATOM 805 C C . ILE A 1 107 ? -4.078 -7.812 7.535 1 97.94 107 ILE A C 1
ATOM 807 O O . ILE A 1 107 ? -3.475 -8.711 8.125 1 97.94 107 ILE A O 1
ATOM 811 N N . SER A 1 108 ? -3.506 -6.867 6.848 1 97.31 108 SER A N 1
ATOM 812 C CA . SER A 1 108 ? -2.055 -6.734 6.914 1 97.31 108 SER A CA 1
ATOM 813 C C . SER A 1 108 ? -1.639 -5.719 7.969 1 97.31 108 SER A C 1
ATOM 815 O O . SER A 1 108 ? -2.291 -4.684 8.133 1 97.31 108 SER A O 1
ATOM 817 N N . SER A 1 109 ? -0.651 -6.035 8.703 1 97.12 109 SER A N 1
ATOM 818 C CA . SER A 1 109 ? -0.102 -5.141 9.719 1 97.12 109 SER A CA 1
ATOM 819 C C . SER A 1 109 ? 1.401 -4.961 9.539 1 97.12 109 SER A C 1
ATOM 821 O O . SER A 1 109 ? 2.184 -5.848 9.883 1 97.12 109 SER A O 1
ATOM 823 N N . THR A 1 110 ? 1.751 -3.771 9 1 97.56 110 THR A N 1
ATOM 824 C CA . THR A 1 110 ? 3.178 -3.484 8.906 1 97.56 110 THR A CA 1
ATOM 825 C C . THR A 1 110 ? 3.781 -3.285 10.289 1 97.56 110 THR A C 1
ATOM 827 O O . THR A 1 110 ? 4.938 -3.648 10.531 1 97.56 110 THR A O 1
ATOM 830 N N . TYR A 1 111 ? 2.98 -2.83 11.227 1 95.5 111 TYR A N 1
ATOM 831 C CA . TYR A 1 111 ? 3.398 -2.631 12.609 1 95.5 111 TYR A CA 1
ATOM 832 C C . TYR A 1 111 ? 3.828 -3.947 13.242 1 95.5 111 TYR A C 1
ATOM 834 O O . TYR A 1 111 ? 4.848 -4.004 13.938 1 95.5 111 TYR A O 1
ATOM 842 N N . HIS A 1 112 ? 3.127 -5.008 12.93 1 96.19 112 HIS A N 1
ATOM 843 C CA . HIS A 1 112 ? 3.42 -6.32 13.5 1 96.19 112 HIS A CA 1
ATOM 844 C C . HIS A 1 112 ? 4.172 -7.195 12.508 1 96.19 112 HIS A C 1
ATOM 846 O O . HIS A 1 112 ? 4.543 -8.328 12.82 1 96.19 112 HIS A O 1
ATOM 852 N N . GLN A 1 113 ? 4.316 -6.727 11.375 1 96.94 113 GLN A N 1
ATOM 853 C CA . GLN A 1 113 ? 5.008 -7.434 10.305 1 96.94 113 GLN A CA 1
ATOM 854 C C . GLN A 1 113 ? 4.371 -8.797 10.047 1 96.94 113 GLN A C 1
ATOM 856 O O . GLN A 1 113 ? 5.062 -9.82 10.016 1 96.94 113 GLN A O 1
ATOM 861 N N . CYS A 1 114 ? 3.025 -8.727 9.773 1 97.94 114 CYS A N 1
ATOM 862 C CA . CYS A 1 114 ? 2.34 -9.992 9.5 1 97.94 114 CYS A CA 1
ATOM 863 C C . CYS A 1 114 ? 1.02 -9.75 8.781 1 97.94 114 CYS A C 1
ATOM 865 O O . CYS A 1 114 ? 0.562 -8.609 8.688 1 97.94 114 CYS A O 1
ATOM 867 N N . VAL A 1 115 ? 0.518 -10.789 8.219 1 98.19 115 VAL A N 1
ATOM 868 C CA . VAL A 1 115 ? -0.816 -10.836 7.629 1 98.19 115 VAL A CA 1
ATOM 869 C C . VAL A 1 115 ? -1.691 -11.82 8.398 1 98.19 115 VAL A C 1
ATOM 871 O O . VAL A 1 115 ? -1.283 -12.961 8.648 1 98.19 115 VAL A O 1
ATOM 874 N N . MET A 1 116 ? -2.814 -11.359 8.797 1 98.19 116 MET A N 1
ATOM 875 C CA . MET A 1 116 ? -3.77 -12.219 9.5 1 98.19 116 MET A CA 1
ATOM 876 C C . MET A 1 116 ? -4.996 -12.484 8.633 1 98.19 116 MET A C 1
ATOM 878 O O . MET A 1 116 ? -5.48 -11.594 7.941 1 98.19 116 MET A O 1
ATOM 882 N N . PHE A 1 117 ? -5.461 -13.711 8.656 1 98.31 117 PHE A N 1
ATOM 883 C CA . PHE A 1 117 ? -6.633 -14.086 7.875 1 98.31 117 PHE A CA 1
ATOM 884 C C . PHE A 1 117 ? -7.273 -15.352 8.438 1 98.31 117 PHE A C 1
ATOM 886 O O . PHE A 1 117 ? -6.648 -16.078 9.203 1 98.31 117 PHE A O 1
ATOM 893 N N . PRO A 1 118 ? -8.562 -15.57 8.133 1 97.56 118 PRO A N 1
ATOM 894 C CA . PRO A 1 118 ? -9.188 -16.812 8.578 1 97.56 118 PRO A CA 1
ATOM 895 C C . PRO A 1 118 ? -8.578 -18.047 7.918 1 97.56 118 PRO A C 1
ATOM 897 O O . PRO A 1 118 ? -8.453 -18.109 6.695 1 97.56 118 PRO A O 1
ATOM 900 N N . GLY A 1 119 ? -8.18 -18.953 8.758 1 96.38 119 GLY A N 1
ATOM 901 C CA . GLY A 1 119 ? -7.742 -20.25 8.242 1 96.38 119 GLY A CA 1
ATOM 902 C C . GLY A 1 119 ? -8.891 -21.141 7.801 1 96.38 119 GLY A C 1
ATOM 903 O O . GLY A 1 119 ? -10.047 -20.703 7.777 1 96.38 119 GLY A O 1
ATOM 904 N N . ASN A 1 120 ? -8.555 -22.344 7.418 1 92.44 120 ASN A N 1
ATOM 905 C CA . ASN A 1 120 ? -9.555 -23.297 6.949 1 92.44 120 ASN A CA 1
ATOM 906 C C . ASN A 1 120 ? -10.516 -23.688 8.062 1 92.44 120 ASN A C 1
ATOM 908 O O . ASN A 1 120 ? -11.68 -24.016 7.805 1 92.44 120 ASN A O 1
ATOM 912 N N . ASP A 1 121 ? -10.07 -23.609 9.25 1 90.88 121 ASP A N 1
ATOM 913 C CA . ASP A 1 121 ? -10.914 -23.953 10.398 1 90.88 121 ASP A CA 1
ATOM 914 C C . ASP A 1 121 ? -11.555 -22.703 11 1 90.88 121 ASP A C 1
ATOM 916 O O . ASP A 1 121 ? -12.078 -22.75 12.117 1 90.88 121 ASP A O 1
ATOM 920 N N . SER A 1 122 ? -11.406 -21.641 10.383 1 87.69 122 SER A N 1
ATOM 921 C CA . SER A 1 122 ? -11.984 -20.359 10.781 1 87.69 122 SER A CA 1
ATOM 922 C C . SER A 1 122 ? -11.195 -19.734 11.922 1 87.69 122 SER A C 1
ATOM 924 O O . SER A 1 122 ? -11.602 -18.703 12.469 1 87.69 122 SER A O 1
ATOM 926 N N . ARG A 1 123 ? -10.242 -20.391 12.312 1 93.25 123 ARG A N 1
ATOM 927 C CA . ARG A 1 123 ? -9.344 -19.75 13.273 1 93.25 123 ARG A CA 1
ATOM 928 C C . ARG A 1 123 ? -8.398 -18.781 12.578 1 93.25 123 ARG A C 1
ATOM 930 O O . ARG A 1 123 ? -8.023 -19 11.422 1 93.25 123 ARG A O 1
ATOM 937 N N . VAL A 1 124 ? -8.086 -17.766 13.211 1 95.69 124 VAL A N 1
ATOM 938 C CA . VAL A 1 124 ? -7.18 -16.766 12.664 1 95.69 124 VAL A CA 1
ATOM 939 C C . VAL A 1 124 ? -5.801 -17.375 12.43 1 95.69 124 VAL A C 1
ATOM 941 O O . VAL A 1 124 ? -5.262 -18.062 13.312 1 95.69 124 VAL A O 1
ATOM 944 N N . THR A 1 125 ? -5.363 -17.219 11.297 1 96.75 125 THR A N 1
ATOM 945 C CA . THR A 1 125 ? -4.043 -17.672 10.875 1 96.75 125 THR A CA 1
ATOM 946 C C . THR A 1 125 ? -3.141 -16.484 10.555 1 96.75 125 THR A C 1
ATOM 948 O O . THR A 1 125 ? -3.619 -15.445 10.094 1 96.75 125 THR A O 1
ATOM 951 N N . THR A 1 126 ? -1.812 -16.641 10.82 1 97.38 126 THR A N 1
ATOM 952 C CA . THR A 1 126 ? -0.871 -15.547 10.633 1 97.38 126 THR A CA 1
ATOM 953 C C . THR A 1 126 ? 0.222 -15.945 9.641 1 97.38 126 THR A C 1
ATOM 955 O O . THR A 1 126 ? 0.764 -17.047 9.711 1 97.38 126 THR A O 1
ATOM 958 N N . LEU A 1 127 ? 0.446 -15.078 8.695 1 97.56 127 LEU A N 1
ATOM 959 C CA . LEU A 1 127 ? 1.54 -15.188 7.738 1 97.56 127 LEU A CA 1
ATOM 960 C C . LEU A 1 127 ? 2.59 -14.109 7.988 1 97.56 127 LEU A C 1
ATOM 962 O O . LEU A 1 127 ? 2.248 -12.945 8.227 1 97.56 127 LEU A O 1
ATOM 966 N N . ARG A 1 128 ? 3.9 -14.469 8.016 1 92.81 128 ARG A N 1
ATOM 967 C CA . ARG A 1 128 ? 5.008 -13.547 8.25 1 92.81 128 ARG A CA 1
ATOM 968 C C . ARG A 1 128 ? 6.094 -13.719 7.195 1 92.81 128 ARG A C 1
ATOM 970 O O . ARG A 1 128 ? 6.246 -14.805 6.625 1 92.81 128 ARG A O 1
ATOM 977 N N . MET B 1 1 ? -21.109 -5.711 -5.59 1 37.41 1 MET B N 1
ATOM 978 C CA . MET B 1 1 ? -19.844 -6.438 -5.773 1 37.41 1 MET B CA 1
ATOM 979 C C . MET B 1 1 ? -18.812 -6.016 -4.73 1 37.41 1 MET B C 1
ATOM 981 O O . MET B 1 1 ? -18.672 -4.828 -4.445 1 37.41 1 MET B O 1
ATOM 985 N N . PRO B 1 2 ? -18.406 -6.887 -3.846 1 49.12 2 PRO B N 1
ATOM 986 C CA . PRO B 1 2 ? -17.531 -6.473 -2.746 1 49.12 2 PRO B CA 1
ATOM 987 C C . PRO B 1 2 ? -16.359 -5.605 -3.215 1 49.12 2 PRO B C 1
ATOM 989 O O . PRO B 1 2 ? -15.812 -5.84 -4.293 1 49.12 2 PRO B O 1
ATOM 992 N N . HIS B 1 3 ? -16.281 -4.328 -3.166 1 77.12 3 HIS B N 1
ATOM 993 C CA . HIS B 1 3 ? -15.336 -3.32 -3.631 1 77.12 3 HIS B CA 1
ATOM 994 C C . HIS B 1 3 ? -13.938 -3.594 -3.094 1 77.12 3 HIS B C 1
ATOM 996 O O . HIS B 1 3 ? -13.781 -3.963 -1.927 1 77.12 3 HIS B O 1
ATOM 1002 N N . ASN B 1 4 ? -13.016 -4.066 -3.877 1 89.5 4 ASN B N 1
ATOM 1003 C CA . ASN B 1 4 ? -11.609 -4.277 -3.547 1 89.5 4 ASN B CA 1
ATOM 1004 C C . ASN B 1 4 ? -10.82 -2.973 -3.605 1 89.5 4 ASN B C 1
ATOM 1006 O O . ASN B 1 4 ? -9.734 -2.924 -4.188 1 89.5 4 ASN B O 1
ATOM 1010 N N . ASP B 1 5 ? -11.539 -2.035 -2.996 1 93.56 5 ASP B N 1
ATOM 1011 C CA . ASP B 1 5 ? -10.984 -0.688 -3.086 1 93.56 5 ASP B CA 1
ATOM 1012 C C . ASP B 1 5 ? -9.797 -0.519 -2.141 1 93.56 5 ASP B C 1
ATOM 1014 O O . ASP B 1 5 ? -9.742 -1.155 -1.087 1 93.56 5 ASP B O 1
ATOM 1018 N N . CYS B 1 6 ? -8.867 0.309 -2.559 1 96.56 6 CYS B N 1
ATOM 1019 C CA . CYS B 1 6 ? -7.883 0.807 -1.604 1 96.56 6 CYS B CA 1
ATOM 1020 C C . CYS B 1 6 ? -8.555 1.595 -0.487 1 96.56 6 CYS B C 1
ATOM 1022 O O . CYS B 1 6 ? -9.75 1.882 -0.558 1 96.56 6 CYS B O 1
ATOM 1024 N N . LEU B 1 7 ? -7.84 1.813 0.48 1 97.69 7 LEU B N 1
ATOM 1025 C CA . LEU B 1 7 ? -8.391 2.482 1.653 1 97.69 7 LEU B CA 1
ATOM 1026 C C . LEU B 1 7 ? -8.102 3.98 1.61 1 97.69 7 LEU B C 1
ATOM 1028 O O . LEU B 1 7 ? -6.945 4.398 1.735 1 97.69 7 LEU B O 1
ATOM 1032 N N . LEU B 1 8 ? -9.141 4.746 1.364 1 98.19 8 LEU B N 1
ATOM 1033 C CA . LEU B 1 8 ? -9.086 6.199 1.447 1 98.19 8 LEU B CA 1
ATOM 1034 C C . LEU B 1 8 ? -9.766 6.695 2.717 1 98.19 8 LEU B C 1
ATOM 1036 O O . LEU B 1 8 ? -10.828 6.195 3.094 1 98.19 8 LEU B O 1
ATOM 1040 N N . VAL B 1 9 ? -9.102 7.629 3.326 1 98.56 9 VAL B N 1
ATOM 1041 C CA . VAL B 1 9 ? -9.719 8.172 4.535 1 98.56 9 VAL B CA 1
ATOM 1042 C C . VAL B 1 9 ? -9.812 9.688 4.43 1 98.56 9 VAL B C 1
ATOM 1044 O O . VAL B 1 9 ? -9.164 10.305 3.576 1 98.56 9 VAL B O 1
ATOM 1047 N N . GLU B 1 10 ? -10.711 10.211 5.207 1 98.62 10 GLU B N 1
ATOM 1048 C CA . GLU B 1 10 ? -10.734 11.633 5.543 1 98.62 10 GLU B CA 1
ATOM 1049 C C . GLU B 1 10 ? -10.109 11.891 6.91 1 98.62 10 GLU B C 1
ATOM 1051 O O . GLU B 1 10 ? -10.508 11.273 7.902 1 98.62 10 GLU B O 1
ATOM 1056 N N . ILE B 1 11 ? -9.195 12.766 6.969 1 98.75 11 ILE B N 1
ATOM 1057 C CA . ILE B 1 11 ? -8.406 12.906 8.188 1 98.75 11 ILE B CA 1
ATOM 1058 C C . ILE B 1 11 ? -7.953 14.352 8.344 1 98.75 11 ILE B C 1
ATOM 1060 O O . ILE B 1 11 ? -7.832 15.086 7.363 1 98.75 11 ILE B O 1
ATOM 1064 N N . GLY B 1 12 ? -7.75 14.734 9.641 1 98.75 12 GLY B N 1
ATOM 1065 C CA . GLY B 1 12 ? -7.242 16.078 9.883 1 98.75 12 GLY B CA 1
ATOM 1066 C C . GLY B 1 12 ? -5.746 16.203 9.664 1 98.75 12 GLY B C 1
ATOM 1067 O O . GLY B 1 12 ? -4.969 15.43 10.234 1 98.75 12 GLY B O 1
ATOM 1068 N N . ILE B 1 13 ? -5.391 17.062 8.812 1 98.75 13 ILE B N 1
ATOM 1069 C CA . ILE B 1 13 ? -3.994 17.469 8.656 1 98.75 13 ILE B CA 1
ATOM 1070 C C . ILE B 1 13 ? -3.859 18.969 8.875 1 98.75 13 ILE B C 1
ATOM 1072 O O . ILE B 1 13 ? -4.477 19.766 8.172 1 98.75 13 ILE B O 1
ATOM 1076 N N . SER B 1 14 ? -3.033 19.219 9.875 1 97.06 14 SER B N 1
ATOM 1077 C CA . SER B 1 14 ? -3 20.594 10.352 1 97.06 14 SER B CA 1
ATOM 1078 C C . SER B 1 14 ? -4.398 21.094 10.688 1 97.06 14 SER B C 1
ATOM 1080 O O . SER B 1 14 ? -5.117 20.484 11.469 1 97.06 14 SER B O 1
ATOM 1082 N N . ASN B 1 15 ? 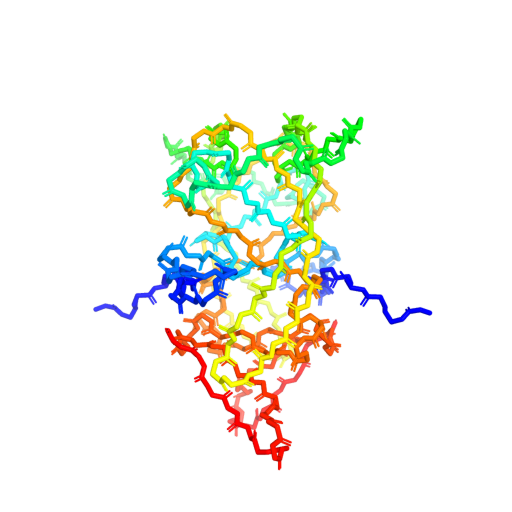-4.906 22.156 10.133 1 96.25 15 ASN B N 1
ATOM 1083 C CA . ASN B 1 15 ? -6.215 22.719 10.469 1 96.25 15 ASN B CA 1
ATOM 1084 C C . ASN B 1 15 ? -7.227 22.453 9.352 1 96.25 15 ASN B C 1
ATOM 1086 O O . ASN B 1 15 ? -8.211 23.188 9.227 1 96.25 15 ASN B O 1
ATOM 1090 N N . CYS B 1 16 ? -6.984 21.422 8.617 1 98.38 16 CYS B N 1
ATOM 1091 C CA . CYS B 1 16 ? -7.859 21.109 7.488 1 98.38 16 CYS B CA 1
ATOM 1092 C C . CYS B 1 16 ? -8.297 19.656 7.527 1 98.38 16 CYS B C 1
ATOM 1094 O O . CYS B 1 16 ? -7.516 18.766 7.883 1 98.38 16 CYS B O 1
ATOM 1096 N N . GLU B 1 17 ? -9.555 19.469 7.215 1 98.38 17 GLU B N 1
ATOM 1097 C CA . GLU B 1 17 ? -10.008 18.109 6.926 1 98.38 17 GLU B CA 1
ATOM 1098 C C . GLU B 1 17 ? -9.672 17.703 5.492 1 98.38 17 GLU B C 1
ATOM 1100 O O . GLU B 1 17 ? -10.18 18.297 4.539 1 98.38 17 GLU B O 1
ATOM 1105 N N . VAL B 1 18 ? -8.781 16.797 5.348 1 98.69 18 VAL B N 1
ATOM 1106 C CA . VAL B 1 18 ? -8.281 16.406 4.031 1 98.69 18 VAL B CA 1
ATOM 1107 C C . VAL B 1 18 ? -8.93 15.086 3.607 1 98.69 18 VAL B C 1
ATOM 1109 O O . VAL B 1 18 ? -8.938 14.117 4.367 1 98.69 18 VAL B O 1
ATOM 1112 N N . THR B 1 19 ? -9.5 15.055 2.412 1 98.25 19 THR B N 1
ATOM 1113 C CA . THR B 1 19 ? -10.141 13.859 1.861 1 98.25 19 THR B CA 1
ATOM 1114 C C . THR B 1 19 ? -9.195 13.133 0.912 1 98.25 19 THR B C 1
ATOM 1116 O O . THR B 1 19 ? -8.094 13.609 0.628 1 98.25 19 THR B O 1
ATOM 1119 N N . LYS B 1 20 ? -9.523 11.938 0.552 1 98.12 20 LYS B N 1
ATOM 1120 C CA . LYS B 1 20 ? -8.781 11.133 -0.417 1 98.12 20 LYS B CA 1
ATOM 1121 C C . LYS B 1 20 ? -7.34 10.93 0.027 1 98.12 20 LYS B C 1
ATOM 1123 O O . LYS B 1 20 ? -6.41 11.141 -0.752 1 98.12 20 LYS B O 1
ATOM 1128 N N . VAL B 1 21 ? -7.207 10.664 1.275 1 98.75 21 VAL B N 1
ATOM 1129 C CA . VAL B 1 21 ? -5.906 10.273 1.803 1 98.75 21 VAL B CA 1
ATOM 1130 C C . VAL B 1 21 ? -5.762 8.75 1.747 1 98.75 21 VAL B C 1
ATOM 1132 O O . VAL B 1 21 ? -6.531 8.023 2.381 1 98.75 21 VAL B O 1
ATOM 1135 N N . LEU B 1 22 ? -4.828 8.312 0.963 1 98.44 22 LEU B N 1
ATOM 1136 C CA . LEU B 1 22 ? -4.586 6.879 0.809 1 98.44 22 LEU B CA 1
ATOM 1137 C C . LEU B 1 22 ? -3.783 6.332 1.984 1 98.44 22 LEU B C 1
ATOM 1139 O O . LEU B 1 22 ? -2.785 6.934 2.393 1 98.44 22 LEU B O 1
ATOM 1143 N N . VAL B 1 23 ? -4.23 5.297 2.635 1 98.44 23 VAL B N 1
ATOM 1144 C CA . VAL B 1 23 ? -3.43 4.527 3.582 1 98.44 23 VAL B CA 1
ATOM 1145 C C . VAL B 1 23 ? -2.732 3.379 2.855 1 98.44 23 VAL B C 1
ATOM 1147 O O . VAL B 1 23 ? -3.393 2.479 2.328 1 98.44 23 VAL B O 1
ATOM 1150 N N . ASP B 1 24 ? -1.415 3.477 2.822 1 97.44 24 ASP B N 1
ATOM 1151 C CA . ASP B 1 24 ? -0.649 2.637 1.906 1 97.44 24 ASP B CA 1
ATOM 1152 C C . ASP B 1 24 ? 0.477 1.91 2.639 1 97.44 24 ASP B C 1
ATOM 1154 O O . ASP B 1 24 ? 1.551 2.475 2.855 1 97.44 24 ASP B O 1
ATOM 1158 N N . THR B 1 25 ? 0.303 0.6 2.846 1 97.38 25 THR B N 1
ATOM 1159 C CA . THR B 1 25 ? 1.296 -0.188 3.568 1 97.38 25 THR B CA 1
ATOM 1160 C C . THR B 1 25 ? 2.523 -0.441 2.699 1 97.38 25 THR B C 1
ATOM 1162 O O . THR B 1 25 ? 3.561 -0.89 3.193 1 97.38 25 THR B O 1
ATOM 1165 N N . GLY B 1 26 ? 2.414 -0.121 1.439 1 96.06 26 GLY B N 1
ATOM 1166 C CA . GLY B 1 26 ? 3.537 -0.311 0.537 1 96.06 26 GLY B CA 1
ATOM 1167 C C . GLY B 1 26 ? 4.449 0.899 0.457 1 96.06 26 GLY B C 1
ATOM 1168 O O . GLY B 1 26 ? 5.488 0.857 -0.205 1 96.06 26 GLY B O 1
ATOM 1169 N N . ASN B 1 27 ? 4.102 1.927 1.057 1 95.94 27 ASN B N 1
ATOM 1170 C CA . ASN B 1 27 ? 4.895 3.152 1.04 1 95.94 27 ASN B CA 1
ATOM 1171 C C . ASN B 1 27 ? 5.664 3.338 2.344 1 95.94 27 ASN B C 1
ATOM 1173 O O . ASN B 1 27 ? 5.07 3.375 3.422 1 95.94 27 ASN B O 1
ATOM 1177 N N . SER B 1 28 ? 6.938 3.482 2.221 1 94.44 28 SER B N 1
ATOM 1178 C CA . SER B 1 28 ? 7.801 3.59 3.393 1 94.44 28 SER B CA 1
ATOM 1179 C C . SER B 1 28 ? 7.805 5.012 3.947 1 94.44 28 SER B C 1
ATOM 1181 O O . SER B 1 28 ? 8.266 5.242 5.066 1 94.44 28 SER B O 1
ATOM 1183 N N . VAL B 1 29 ? 7.242 5.945 3.197 1 95.81 29 VAL B N 1
ATOM 1184 C CA . VAL B 1 29 ? 7.211 7.328 3.658 1 95.81 29 VAL B CA 1
ATOM 1185 C C . VAL B 1 29 ? 5.789 7.871 3.576 1 95.81 29 VAL B C 1
ATOM 1187 O O . VAL B 1 29 ? 4.93 7.281 2.914 1 95.81 29 VAL B O 1
ATOM 1190 N N . ASP B 1 30 ? 5.57 8.938 4.281 1 98.25 30 ASP B N 1
ATOM 1191 C CA . ASP B 1 30 ? 4.332 9.703 4.137 1 98.25 30 ASP B CA 1
ATOM 1192 C C . ASP B 1 30 ? 4.488 10.812 3.104 1 98.25 30 ASP B C 1
ATOM 1194 O O . ASP B 1 30 ? 5.512 11.508 3.076 1 98.25 30 ASP B O 1
ATOM 1198 N N . LEU B 1 31 ? 3.465 10.906 2.287 1 97.75 31 LEU B N 1
ATOM 1199 C CA . LEU B 1 31 ? 3.533 11.836 1.163 1 97.75 31 LEU B CA 1
ATOM 1200 C C . LEU B 1 31 ? 2.361 12.812 1.191 1 97.75 31 LEU B C 1
ATOM 1202 O O . LEU B 1 31 ? 1.257 12.445 1.604 1 97.75 31 LEU B O 1
ATOM 1206 N N . ILE B 1 32 ? 2.691 14.008 0.772 1 98.12 32 ILE B N 1
ATOM 1207 C CA . ILE B 1 32 ? 1.63 14.969 0.508 1 98.12 32 ILE B CA 1
ATOM 1208 C C . ILE B 1 32 ? 1.91 15.703 -0.802 1 98.12 32 ILE B C 1
ATOM 1210 O O . ILE B 1 32 ? 3.059 16.047 -1.096 1 98.12 32 ILE B O 1
ATOM 1214 N N . PHE B 1 33 ? 0.934 15.805 -1.582 1 97.81 33 PHE B N 1
ATOM 1215 C CA . PHE B 1 33 ? 1.094 16.406 -2.896 1 97.81 33 PHE B CA 1
ATOM 1216 C C . PHE B 1 33 ? 1.053 17.938 -2.795 1 97.81 33 PHE B C 1
ATOM 1218 O O . PHE B 1 33 ? 0.25 18.484 -2.041 1 97.81 33 PHE B O 1
ATOM 1225 N N . LYS B 1 34 ? 1.858 18.562 -3.545 1 96.94 34 LYS B N 1
ATOM 1226 C CA . LYS B 1 34 ? 2.031 20 -3.498 1 96.94 34 LYS B CA 1
ATOM 1227 C C . LYS B 1 34 ? 0.693 20.719 -3.643 1 96.94 34 LYS B C 1
ATOM 1229 O O . LYS B 1 34 ? 0.427 21.703 -2.938 1 96.94 34 LYS B O 1
ATOM 1234 N N . ASN B 1 35 ? -0.108 20.297 -4.594 1 97 35 ASN B N 1
ATOM 1235 C CA . ASN B 1 35 ? -1.406 20.922 -4.812 1 97 35 ASN B CA 1
ATOM 1236 C C . ASN B 1 35 ? -2.275 20.859 -3.561 1 97 35 ASN B C 1
ATOM 1238 O O . ASN B 1 35 ? -3.066 21.781 -3.311 1 97 35 ASN B O 1
ATOM 1242 N N . THR B 1 36 ? -2.158 19.844 -2.771 1 97.94 36 THR B N 1
ATOM 1243 C CA . THR B 1 36 ? -2.893 19.734 -1.517 1 97.94 36 THR B CA 1
ATOM 1244 C C . THR B 1 36 ? -2.443 20.797 -0.529 1 97.94 36 THR B C 1
ATOM 1246 O O . THR B 1 36 ? -3.275 21.453 0.103 1 97.94 36 THR B O 1
ATOM 1249 N N . LEU B 1 37 ? -1.149 21 -0.415 1 97.56 37 LEU B N 1
ATOM 1250 C CA . LEU B 1 37 ? -0.619 22.031 0.467 1 97.56 37 LEU B CA 1
ATOM 1251 C C . LEU B 1 37 ? -1.126 23.422 0.055 1 97.56 37 LEU B C 1
ATOM 1253 O O . LEU B 1 37 ? -1.47 24.234 0.909 1 97.56 37 LEU B O 1
ATOM 1257 N N . GLU B 1 38 ? -1.151 23.594 -1.221 1 96.44 38 GLU B N 1
ATOM 1258 C CA . GLU B 1 38 ? -1.647 24.859 -1.739 1 96.44 38 GLU B CA 1
ATOM 1259 C C . GLU B 1 38 ? -3.107 25.094 -1.356 1 96.44 38 GLU B C 1
ATOM 1261 O O . GLU B 1 38 ? -3.479 26.172 -0.895 1 96.44 38 GLU B O 1
ATOM 1266 N N . LYS B 1 39 ? -3.857 24.078 -1.539 1 96.81 39 LYS B N 1
ATOM 1267 C CA . LYS B 1 39 ? -5.27 24.156 -1.177 1 96.81 39 LYS B CA 1
ATOM 1268 C C . LYS B 1 39 ? -5.441 24.422 0.316 1 96.81 39 LYS B C 1
ATOM 1270 O O . LYS B 1 39 ? -6.371 25.109 0.726 1 96.81 39 LYS B O 1
ATOM 1275 N N . MET B 1 40 ? -4.566 23.906 1.094 1 97.31 40 MET B N 1
ATOM 1276 C CA . MET B 1 40 ? -4.609 24.047 2.547 1 97.31 40 MET B CA 1
ATOM 1277 C C . MET B 1 40 ? -4.035 25.391 2.979 1 97.31 40 MET B C 1
ATOM 1279 O O . MET B 1 40 ? -4.062 25.734 4.164 1 97.31 40 MET B O 1
ATOM 1283 N N . GLN B 1 41 ? -3.396 26.109 2.041 1 96.5 41 GLN B N 1
ATOM 1284 C CA . GLN B 1 41 ? -2.775 27.406 2.293 1 96.5 41 GLN B CA 1
ATOM 1285 C C . GLN B 1 41 ? -1.574 27.266 3.225 1 96.5 41 GLN B C 1
ATOM 1287 O O . GLN B 1 41 ? -1.365 28.109 4.102 1 96.5 41 GLN B O 1
ATOM 1292 N N . ILE B 1 42 ? -0.959 26.156 3.062 1 95.19 42 ILE B N 1
ATOM 1293 C CA . ILE B 1 42 ? 0.317 25.953 3.74 1 95.19 42 ILE B CA 1
ATOM 1294 C C . ILE B 1 42 ? 1.46 26.406 2.828 1 95.19 42 ILE B C 1
ATOM 1296 O O . ILE B 1 42 ? 1.568 25.938 1.689 1 95.19 42 ILE B O 1
ATOM 1300 N N . SER B 1 43 ? 2.252 27.234 3.379 1 91.19 43 SER B N 1
ATOM 1301 C CA . SER B 1 43 ? 3.332 27.797 2.574 1 91.19 43 SER B CA 1
ATOM 1302 C C . SER B 1 43 ? 4.465 26.797 2.391 1 91.19 43 SER B C 1
ATOM 1304 O O . SER B 1 43 ? 4.844 26.109 3.336 1 91.19 43 SER B O 1
ATOM 1306 N N . LEU B 1 44 ? 4.969 26.75 1.239 1 88.69 44 LEU B N 1
ATOM 1307 C CA . LEU B 1 44 ? 6.098 25.875 0.931 1 88.69 44 LEU B CA 1
ATOM 1308 C C . LEU B 1 44 ? 7.387 26.406 1.549 1 88.69 44 LEU B C 1
ATOM 1310 O O . LEU B 1 44 ? 8.383 25.688 1.636 1 88.69 44 LEU B O 1
ATOM 1314 N N . ILE B 1 45 ? 7.297 27.625 2.002 1 86.69 45 ILE B N 1
ATOM 1315 C CA . ILE B 1 45 ? 8.461 28.219 2.646 1 86.69 45 ILE B CA 1
ATOM 1316 C C . ILE B 1 45 ? 8.789 27.453 3.926 1 86.69 45 ILE B C 1
ATOM 1318 O O . ILE B 1 45 ? 9.938 27.453 4.379 1 86.69 45 ILE B O 1
ATOM 1322 N N . ASP B 1 46 ? 7.793 26.781 4.445 1 86.5 46 ASP B N 1
ATOM 1323 C CA . ASP B 1 46 ? 7.949 26.016 5.676 1 86.5 46 ASP B CA 1
ATOM 1324 C C . ASP B 1 46 ? 8.578 24.656 5.398 1 86.5 46 ASP B C 1
ATOM 1326 O O . ASP B 1 46 ? 8.898 23.906 6.328 1 86.5 46 ASP B O 1
ATOM 1330 N N . MET B 1 47 ? 8.797 24.391 4.137 1 93.56 47 MET B N 1
ATOM 1331 C CA . MET B 1 47 ? 9.352 23.094 3.775 1 93.56 47 MET B CA 1
ATOM 1332 C C . MET B 1 47 ? 10.875 23.109 3.826 1 93.56 47 MET B C 1
ATOM 1334 O O . MET B 1 47 ? 11.492 24.141 3.537 1 93.56 47 MET B O 1
ATOM 1338 N N . LYS B 1 48 ? 11.438 22.047 4.195 1 95.75 48 LYS B N 1
ATOM 1339 C CA . LYS B 1 48 ? 12.883 21.844 4.086 1 95.75 48 LYS B CA 1
ATOM 1340 C C . LYS B 1 48 ? 13.242 21.172 2.764 1 95.75 48 LYS B C 1
ATOM 1342 O O . LYS B 1 48 ? 12.656 20.141 2.396 1 95.75 48 LYS B O 1
ATOM 1347 N N . PRO B 1 49 ? 14.195 21.797 2.143 1 92.62 49 PRO B N 1
ATOM 1348 C CA . PRO B 1 49 ? 14.586 21.172 0.873 1 92.62 49 PRO B CA 1
ATOM 1349 C C . PRO B 1 49 ? 15.094 19.75 1.042 1 92.62 49 PRO B C 1
ATOM 1351 O O . PRO B 1 49 ? 15.609 19.391 2.107 1 92.62 49 PRO B O 1
ATOM 1354 N N . SER B 1 50 ? 14.781 19 0.003 1 91.44 50 SER B N 1
ATOM 1355 C CA . SER B 1 50 ? 15.227 17.609 0.016 1 91.44 50 SER B CA 1
ATOM 1356 C C . SER B 1 50 ? 15.906 17.219 -1.296 1 91.44 50 SER B C 1
ATOM 1358 O O . SER B 1 50 ? 15.539 17.734 -2.359 1 91.44 50 SER B O 1
ATOM 1360 N N . THR B 1 51 ? 16.859 16.391 -1.215 1 88.75 51 THR B N 1
ATOM 1361 C CA . THR B 1 51 ? 17.531 15.859 -2.396 1 88.75 51 THR B CA 1
ATOM 1362 C C . THR B 1 51 ? 17.125 14.414 -2.654 1 88.75 51 THR B C 1
ATOM 1364 O O . THR B 1 51 ? 17.656 13.766 -3.557 1 88.75 51 THR B O 1
ATOM 1367 N N . ARG B 1 52 ? 1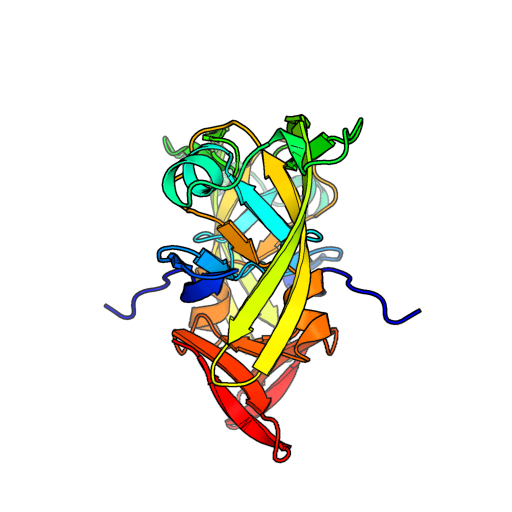6.156 14.047 -1.996 1 93.69 52 ARG B N 1
ATOM 1368 C CA . ARG B 1 52 ? 15.75 12.648 -2.084 1 93.69 52 ARG B CA 1
ATOM 1369 C C . ARG B 1 52 ? 14.766 12.43 -3.223 1 93.69 52 ARG B C 1
ATOM 1371 O O . ARG B 1 52 ? 14.164 13.383 -3.723 1 93.69 52 ARG B O 1
ATOM 1378 N N . SER B 1 53 ? 14.742 11.18 -3.678 1 96.38 53 SER B N 1
ATOM 1379 C CA . SER B 1 53 ? 13.734 10.75 -4.641 1 96.38 53 SER B CA 1
ATOM 1380 C C . SER B 1 53 ? 12.945 9.547 -4.125 1 96.38 53 SER B C 1
ATOM 1382 O O . SER B 1 53 ? 13.445 8.797 -3.281 1 96.38 53 SER B O 1
ATOM 1384 N N . LEU B 1 54 ? 11.742 9.539 -4.516 1 95.19 54 LEU B N 1
ATOM 1385 C CA . LEU B 1 54 ? 10.914 8.359 -4.258 1 95.19 54 LEU B CA 1
ATOM 1386 C C . LEU B 1 54 ? 10.891 7.441 -5.473 1 95.19 54 LEU B C 1
ATOM 1388 O O . LEU B 1 54 ? 10.852 7.91 -6.613 1 95.19 54 LEU B O 1
ATOM 1392 N N . THR B 1 55 ? 10.969 6.168 -5.195 1 93.44 55 THR B N 1
ATOM 1393 C CA . THR B 1 55 ? 10.938 5.18 -6.27 1 93.44 55 THR B CA 1
ATOM 1394 C C . THR B 1 55 ? 9.602 4.445 -6.293 1 93.44 55 THR B C 1
ATOM 1396 O O . THR B 1 55 ? 9.125 3.977 -5.258 1 93.44 55 THR B O 1
ATOM 1399 N N . GLY B 1 56 ? 8.984 4.418 -7.465 1 92.38 56 GLY B N 1
ATOM 1400 C CA . GLY B 1 56 ? 7.746 3.676 -7.637 1 92.38 56 GLY B CA 1
ATOM 1401 C C . GLY B 1 56 ? 7.965 2.189 -7.844 1 92.38 56 GLY B C 1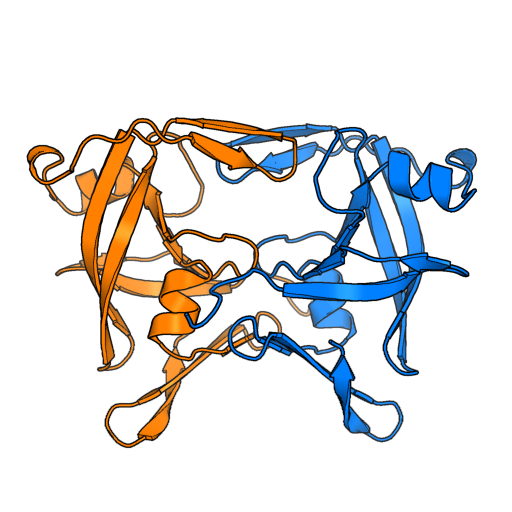
ATOM 1402 O O . GLY B 1 56 ? 9.102 1.732 -7.953 1 92.38 56 GLY B O 1
ATOM 1403 N N . PHE B 1 57 ? 6.887 1.436 -7.875 1 90.31 57 PHE B N 1
ATOM 1404 C CA . PHE B 1 57 ? 6.918 -0.014 -8.031 1 90.31 57 PHE B CA 1
ATOM 1405 C C . PHE B 1 57 ? 7.582 -0.401 -9.352 1 90.31 57 PHE B C 1
ATOM 1407 O O . PHE B 1 57 ? 8.086 -1.518 -9.492 1 90.31 57 PHE B O 1
ATOM 1414 N N . ASN B 1 58 ? 7.523 0.509 -10.266 1 92 58 ASN B N 1
ATOM 1415 C CA . ASN B 1 58 ? 8.062 0.25 -11.594 1 92 58 ASN B CA 1
ATOM 1416 C C . ASN B 1 58 ? 9.469 0.814 -11.75 1 92 58 ASN B C 1
ATOM 1418 O O . ASN B 1 58 ? 9.977 0.935 -12.867 1 92 58 ASN B O 1
ATOM 1422 N N . GLY B 1 59 ? 10.023 1.236 -10.734 1 91.62 59 GLY B N 1
ATOM 1423 C CA . GLY B 1 59 ? 11.375 1.771 -10.766 1 91.62 59 GLY B CA 1
ATOM 1424 C C . GLY B 1 59 ? 11.43 3.236 -11.148 1 91.62 59 GLY B C 1
ATOM 1425 O O . GLY B 1 59 ? 12.5 3.844 -11.164 1 91.62 59 GLY B O 1
ATOM 1426 N N . SER B 1 60 ? 10.273 3.785 -11.461 1 91.81 60 SER B N 1
ATOM 1427 C CA . SER B 1 60 ? 10.258 5.215 -11.75 1 91.81 60 SER B CA 1
ATOM 1428 C C . SER B 1 60 ? 10.672 6.031 -10.523 1 91.81 60 SER B C 1
ATOM 1430 O O . SER B 1 60 ? 10.477 5.594 -9.391 1 91.81 60 SER B O 1
ATOM 1432 N N . SER B 1 61 ? 11.195 7.145 -10.828 1 93.25 61 SER B N 1
ATOM 1433 C CA . SER B 1 61 ? 11.648 8.023 -9.75 1 93.25 61 SER B CA 1
ATOM 1434 C C . SER B 1 61 ? 10.891 9.344 -9.75 1 93.25 61 SER B C 1
ATOM 1436 O O . SER B 1 61 ? 10.547 9.867 -10.812 1 93.25 61 SER B O 1
ATOM 1438 N N . GLU B 1 62 ? 10.602 9.781 -8.531 1 94.94 62 GLU B N 1
ATOM 1439 C CA . GLU B 1 62 ? 9.977 11.094 -8.352 1 94.94 62 GLU B CA 1
ATOM 1440 C C . GLU B 1 62 ? 10.781 11.961 -7.387 1 94.94 62 GLU B C 1
ATOM 1442 O O . GLU B 1 62 ? 11.125 11.516 -6.289 1 94.94 62 GLU B O 1
ATOM 1447 N N . THR B 1 63 ? 11.078 13.164 -7.844 1 95.94 63 THR B N 1
ATOM 1448 C CA . THR B 1 63 ? 11.82 14.102 -7.008 1 95.94 63 THR B CA 1
ATOM 1449 C C . THR B 1 63 ? 10.953 14.602 -5.859 1 95.94 63 THR B C 1
ATOM 1451 O O . THR B 1 63 ? 9.797 14.984 -6.062 1 95.94 63 THR B O 1
ATOM 1454 N N . VAL B 1 64 ? 11.523 14.547 -4.711 1 97.19 64 VAL B N 1
ATOM 1455 C CA . VAL B 1 64 ? 10.898 15.156 -3.543 1 97.19 64 VAL B CA 1
ATOM 1456 C C . VAL B 1 64 ? 11.242 16.641 -3.486 1 97.19 64 VAL B C 1
ATOM 1458 O O . VAL B 1 64 ? 12.422 17.016 -3.463 1 97.19 64 VAL B O 1
ATOM 1461 N N . LEU B 1 65 ? 10.234 17.484 -3.535 1 96.56 65 LEU B N 1
ATOM 1462 C CA . LEU B 1 65 ? 10.453 18.922 -3.516 1 96.56 65 LEU B CA 1
ATOM 1463 C C . LEU B 1 65 ? 11.016 19.375 -2.17 1 96.56 65 LEU B C 1
ATOM 1465 O O . LEU B 1 65 ? 11.805 20.312 -2.104 1 96.56 65 LEU B O 1
ATOM 1469 N N . GLY B 1 66 ? 10.609 18.688 -1.133 1 97.56 66 GLY B N 1
ATOM 1470 C CA . GLY B 1 66 ? 10.984 18.953 0.248 1 97.56 66 GLY B CA 1
ATOM 1471 C C . GLY B 1 66 ? 10.188 18.141 1.246 1 97.56 66 GLY B C 1
ATOM 1472 O O . GLY B 1 66 ? 9.453 17.219 0.862 1 97.56 66 GLY B O 1
ATOM 1473 N N . THR B 1 67 ? 10.562 18.375 2.467 1 98.12 67 THR B N 1
ATOM 1474 C CA . THR B 1 67 ? 9.805 17.734 3.539 1 98.12 67 THR B CA 1
ATOM 1475 C C . THR B 1 67 ? 9.141 18.781 4.43 1 98.12 67 THR B C 1
ATOM 1477 O O . THR B 1 67 ? 9.625 19.906 4.531 1 98.12 67 THR B O 1
ATOM 1480 N N . ILE B 1 68 ? 8.078 18.422 5.008 1 97.81 68 ILE B N 1
ATOM 1481 C CA . ILE B 1 68 ? 7.348 19.312 5.906 1 97.81 68 ILE B CA 1
ATOM 1482 C C . ILE B 1 68 ? 6.711 18.484 7.027 1 97.81 68 ILE B C 1
ATOM 1484 O O . ILE B 1 68 ? 6.203 17.391 6.797 1 97.81 68 ILE B O 1
ATOM 1488 N N . CYS B 1 69 ? 6.793 18.984 8.25 1 97.94 69 CYS B N 1
ATOM 1489 C CA . CYS B 1 69 ? 6.16 18.344 9.391 1 97.94 69 CYS B CA 1
ATOM 1490 C C . CYS B 1 69 ? 4.781 18.938 9.656 1 97.94 69 CYS B C 1
ATOM 1492 O O . CYS B 1 69 ? 4.648 20.156 9.836 1 97.94 69 CYS B O 1
ATOM 1494 N N . LEU B 1 70 ? 3.787 18.141 9.633 1 98.19 70 LEU B N 1
ATOM 1495 C CA . LEU B 1 70 ? 2.412 18.562 9.875 1 98.19 70 LEU B CA 1
ATOM 1496 C C . LEU B 1 70 ? 1.748 17.672 10.93 1 98.19 70 LEU B C 1
ATOM 1498 O O . LEU B 1 70 ? 2.078 16.5 11.055 1 98.19 70 LEU B O 1
ATOM 1502 N N . ARG B 1 71 ? 0.821 18.25 11.648 1 98.56 71 ARG B N 1
ATOM 1503 C CA . ARG B 1 71 ? 0.029 17.469 12.602 1 98.56 71 ARG B CA 1
ATOM 1504 C C . ARG B 1 71 ? -1.103 16.734 11.906 1 98.56 71 ARG B C 1
ATOM 1506 O O . ARG B 1 71 ? -1.864 17.328 11.141 1 98.56 71 ARG B O 1
ATOM 1513 N N . VAL B 1 72 ? -1.136 15.477 12.133 1 98.81 72 VAL B N 1
ATOM 1514 C CA . VAL B 1 72 ? -2.213 14.633 11.625 1 98.81 72 VAL B CA 1
ATOM 1515 C C . VAL B 1 72 ? -3.141 14.234 12.773 1 98.81 72 VAL B C 1
ATOM 1517 O O . VAL B 1 72 ? -2.688 13.711 13.797 1 98.81 72 VAL B O 1
ATOM 1520 N N . HIS B 1 73 ? -4.398 14.523 12.648 1 98.62 73 HIS B N 1
ATOM 1521 C CA . HIS B 1 73 ? -5.414 14.289 13.664 1 98.62 73 HIS B CA 1
ATOM 1522 C C . HIS B 1 73 ? -6.359 13.164 13.258 1 98.62 73 HIS B C 1
ATOM 1524 O O . HIS B 1 73 ? -7.129 13.305 12.305 1 98.62 73 HIS B O 1
ATOM 1530 N N . ALA B 1 74 ? -6.258 12.102 13.945 1 98.19 74 ALA B N 1
ATOM 1531 C CA . ALA B 1 74 ? -7.125 10.953 13.68 1 98.19 74 ALA B CA 1
ATOM 1532 C C . ALA B 1 74 ? -7.926 10.57 14.922 1 98.19 74 ALA B C 1
ATOM 1534 O O . ALA B 1 74 ? -7.391 9.953 15.852 1 98.19 74 ALA B O 1
ATOM 1535 N N . GLN B 1 75 ? -9.203 10.836 14.898 1 96.88 75 GLN B N 1
ATOM 1536 C CA . GLN B 1 75 ? -10.133 10.422 15.945 1 96.88 75 GLN B CA 1
ATOM 1537 C C . GLN B 1 75 ? -9.578 10.734 17.328 1 96.88 75 GLN B C 1
ATOM 1539 O O . GLN B 1 75 ? -9.516 9.859 18.188 1 96.88 75 GLN B O 1
ATOM 1544 N N . GLY B 1 76 ? -9.094 11.914 17.531 1 95.56 76 GLY B N 1
ATOM 1545 C CA . GLY B 1 76 ? -8.648 12.375 18.828 1 95.56 76 GLY B CA 1
ATOM 1546 C C . GLY B 1 76 ? -7.172 12.141 19.078 1 95.56 76 GLY B C 1
ATOM 1547 O O . GLY B 1 76 ? -6.602 12.664 20.031 1 95.56 76 GLY B O 1
ATOM 1548 N N . VAL B 1 77 ? -6.57 11.336 18.266 1 97.88 77 VAL B N 1
ATOM 1549 C CA . VAL B 1 77 ? -5.137 11.086 18.375 1 97.88 77 VAL B CA 1
ATOM 1550 C C . VAL B 1 77 ? -4.383 11.961 17.375 1 97.88 77 VAL B C 1
ATOM 1552 O O . VAL B 1 77 ? -4.734 12.016 16.203 1 97.88 77 VAL B O 1
ATOM 1555 N N . THR B 1 78 ? -3.334 12.664 17.891 1 98.06 78 THR B N 1
ATOM 1556 C CA . THR B 1 78 ? -2.555 13.562 17.031 1 98.06 78 THR B CA 1
ATOM 1557 C C . THR B 1 78 ? -1.093 13.125 17 1 98.06 78 THR B C 1
ATOM 1559 O O . THR B 1 78 ? -0.504 12.797 18.031 1 98.06 78 THR B O 1
ATOM 1562 N N . LYS B 1 79 ? -0.55 13.031 15.805 1 98.56 79 LYS B N 1
ATOM 1563 C CA . LYS B 1 79 ? 0.875 12.797 15.586 1 98.56 79 LYS B CA 1
ATOM 1564 C C . LYS B 1 79 ? 1.462 13.828 14.625 1 98.56 79 LYS B C 1
ATOM 1566 O O . LYS B 1 79 ? 0.809 14.227 13.664 1 98.56 79 LYS B O 1
ATOM 1571 N N . THR B 1 80 ? 2.674 14.258 14.93 1 98.56 80 THR B N 1
ATOM 1572 C CA . THR B 1 80 ? 3.414 15.062 13.961 1 98.56 80 THR B CA 1
ATOM 1573 C C . THR B 1 80 ? 4.117 14.164 12.945 1 98.56 80 THR B C 1
ATOM 1575 O O . THR B 1 80 ? 4.938 13.32 13.312 1 98.56 80 THR B O 1
ATOM 1578 N N . ILE B 1 81 ? 3.742 14.398 11.703 1 98.44 81 ILE B N 1
ATOM 1579 C CA . ILE B 1 81 ? 4.246 13.531 10.641 1 98.44 81 ILE B CA 1
ATOM 1580 C C . ILE B 1 81 ? 5.113 14.344 9.688 1 98.44 81 ILE B C 1
ATOM 1582 O O . ILE B 1 81 ? 4.762 15.469 9.32 1 98.44 81 ILE B O 1
ATOM 1586 N N . LYS B 1 82 ? 6.301 13.758 9.367 1 97.88 82 LYS B N 1
ATOM 1587 C CA . LYS B 1 82 ? 7.121 14.32 8.297 1 97.88 82 LYS B CA 1
ATOM 1588 C C . LYS B 1 82 ? 6.664 13.828 6.93 1 97.88 82 LYS B C 1
ATOM 1590 O O . LYS B 1 82 ? 6.812 12.641 6.609 1 97.88 82 LYS B O 1
ATOM 1595 N N . PHE B 1 83 ? 6.164 14.773 6.152 1 98.31 83 PHE B N 1
ATOM 1596 C CA . PHE B 1 83 ? 5.715 14.445 4.805 1 98.31 83 PHE B CA 1
ATOM 1597 C C . PHE B 1 83 ? 6.797 14.766 3.781 1 98.31 83 PHE B C 1
ATOM 1599 O O . PHE B 1 83 ? 7.465 15.797 3.879 1 98.31 83 PHE B O 1
ATOM 1606 N N . SER B 1 84 ? 7.043 13.828 2.889 1 97.81 84 SER B N 1
ATOM 1607 C CA . SER B 1 84 ? 7.691 14.195 1.635 1 97.81 84 SER B CA 1
ATOM 1608 C C . SER B 1 84 ? 6.727 14.93 0.71 1 97.81 84 SER B C 1
ATOM 1610 O O . SER B 1 84 ? 5.609 14.469 0.479 1 97.81 84 SER B O 1
ATOM 1612 N N . VAL B 1 85 ? 7.117 16.047 0.17 1 97.75 85 VAL B N 1
ATOM 1613 C CA . VAL B 1 85 ? 6.277 16.844 -0.721 1 97.75 85 VAL B CA 1
ATOM 1614 C C . VAL B 1 85 ? 6.629 16.531 -2.174 1 97.75 85 VAL B C 1
ATOM 1616 O O . VAL B 1 85 ? 7.789 16.625 -2.576 1 97.75 85 VAL B O 1
ATOM 1619 N N . VAL B 1 86 ? 5.621 16.156 -2.881 1 96.81 86 VAL B N 1
ATOM 1620 C CA . VAL B 1 86 ? 5.816 15.828 -4.289 1 96.81 86 VAL B CA 1
ATOM 1621 C C . VAL B 1 86 ? 4.914 16.703 -5.152 1 96.81 86 VAL B C 1
ATOM 1623 O O . VAL B 1 86 ? 3.781 17 -4.773 1 96.81 86 VAL B O 1
ATOM 1626 N N . GLY B 1 87 ? 5.445 17.062 -6.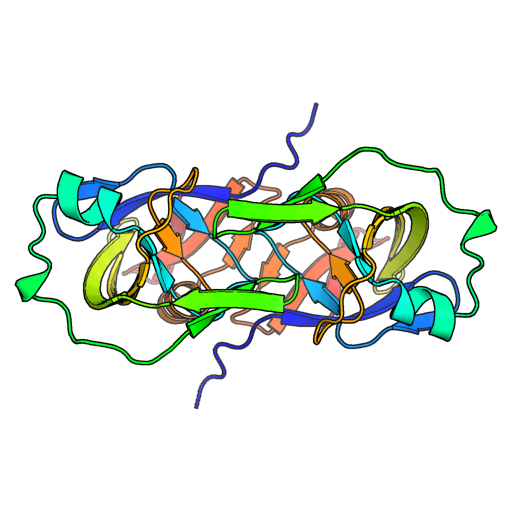32 1 95.62 87 GLY B N 1
ATOM 1627 C CA . GLY B 1 87 ? 4.746 18.031 -7.141 1 95.62 87 GLY B CA 1
ATOM 1628 C C . GLY B 1 87 ? 4.008 17.406 -8.312 1 95.62 87 GLY B C 1
ATOM 1629 O O . GLY B 1 87 ? 3.67 18.094 -9.273 1 95.62 87 GLY B O 1
ATOM 1630 N N . VAL B 1 88 ? 3.75 16.172 -8.352 1 94.88 88 VAL B N 1
ATOM 1631 C CA . VAL B 1 88 ? 3.043 15.539 -9.453 1 94.88 88 VAL B CA 1
ATOM 1632 C C . VAL B 1 88 ? 1.547 15.484 -9.148 1 94.88 88 VAL B C 1
ATOM 1634 O O . VAL B 1 88 ? 1.141 15.609 -7.992 1 94.88 88 VAL B O 1
ATOM 1637 N N . ARG B 1 89 ? 0.802 15.328 -10.156 1 91.25 89 ARG B N 1
ATOM 1638 C CA . ARG B 1 89 ? -0.638 15.156 -9.992 1 91.25 89 ARG B CA 1
ATOM 1639 C C . ARG B 1 89 ? -0.981 13.703 -9.664 1 91.25 89 ARG B C 1
ATOM 1641 O O . ARG B 1 89 ? -0.42 12.781 -10.25 1 91.25 89 ARG B O 1
ATOM 1648 N N . ALA B 1 90 ? -1.776 13.57 -8.703 1 92.94 90 ALA B N 1
ATOM 1649 C CA . ALA B 1 90 ? -2.264 12.266 -8.273 1 92.94 90 ALA B CA 1
ATOM 1650 C C . ALA B 1 90 ? -3.729 12.336 -7.852 1 92.94 90 ALA B C 1
ATOM 1652 O O . ALA B 1 90 ? -4.258 13.422 -7.609 1 92.94 90 ALA B O 1
ATOM 1653 N N . PRO B 1 91 ? -4.32 11.18 -7.887 1 93.62 91 PRO B N 1
ATOM 1654 C CA . PRO B 1 91 ? -5.734 11.18 -7.496 1 93.62 91 PRO B CA 1
ATOM 1655 C C . PRO B 1 91 ? -5.93 11.258 -5.984 1 93.62 91 PRO B C 1
ATOM 1657 O O . PRO B 1 91 ? -7.066 11.266 -5.504 1 93.62 91 PRO B O 1
ATOM 1660 N N . TYR B 1 92 ? -4.91 11.383 -5.25 1 96.5 92 TYR B N 1
ATOM 1661 C CA . TYR B 1 92 ? -4.922 11.484 -3.793 1 96.5 92 TYR B CA 1
ATOM 1662 C C . TYR B 1 92 ? -4.391 12.836 -3.338 1 96.5 92 TYR B C 1
ATOM 1664 O O . TYR B 1 92 ? -3.611 13.477 -4.047 1 96.5 92 TYR B O 1
ATOM 1672 N N . ASN B 1 93 ? -4.805 13.195 -2.17 1 98.31 93 ASN B N 1
ATOM 1673 C CA . ASN B 1 93 ? -4.281 14.43 -1.592 1 98.31 93 ASN B CA 1
ATOM 1674 C C . ASN B 1 93 ? -3.041 14.164 -0.74 1 98.31 93 ASN B C 1
ATOM 1676 O O . ASN B 1 93 ? -2.178 15.039 -0.611 1 98.31 93 ASN B O 1
ATOM 1680 N N . ALA B 1 94 ? -2.988 13 -0.201 1 98.56 94 ALA B N 1
ATOM 1681 C CA . ALA B 1 94 ? -1.844 12.539 0.58 1 98.56 94 ALA B CA 1
ATOM 1682 C C . ALA B 1 94 ? -1.818 11.016 0.674 1 98.56 94 ALA B C 1
ATOM 1684 O O . ALA B 1 94 ? -2.807 10.352 0.351 1 98.56 94 ALA B O 1
ATOM 1685 N N . ILE B 1 95 ? -0.724 10.469 0.99 1 98.5 95 ILE B N 1
ATOM 1686 C CA . ILE B 1 95 ? -0.539 9.047 1.258 1 98.5 95 ILE B CA 1
ATOM 1687 C C . ILE B 1 95 ? 0.102 8.867 2.631 1 98.5 95 ILE B C 1
ATOM 1689 O O . ILE B 1 95 ? 1.162 9.43 2.91 1 98.5 95 ILE B O 1
ATOM 1693 N N . LEU B 1 96 ? -0.586 8.219 3.447 1 98.69 96 LEU B N 1
ATOM 1694 C CA . LEU B 1 96 ? -0.027 7.801 4.727 1 98.69 96 LEU B CA 1
ATOM 1695 C C . LEU B 1 96 ? 0.563 6.398 4.629 1 98.69 96 LEU B C 1
ATOM 1697 O O . LEU B 1 96 ? -0.163 5.43 4.402 1 98.69 96 LEU B O 1
ATOM 1701 N N . GLY B 1 97 ? 1.872 6.348 4.75 1 98 97 GLY B N 1
ATOM 1702 C CA . GLY B 1 97 ? 2.596 5.09 4.645 1 98 97 GLY B CA 1
ATOM 1703 C C . GLY B 1 97 ? 2.914 4.473 5.996 1 98 97 GLY B C 1
ATOM 1704 O O . GLY B 1 97 ? 2.137 4.605 6.941 1 98 97 GLY B O 1
ATOM 1705 N N . THR B 1 98 ? 4.047 3.729 6.023 1 97.94 98 THR B N 1
ATOM 1706 C CA . THR B 1 98 ? 4.371 2.93 7.199 1 97.94 98 THR B CA 1
ATOM 1707 C C . THR B 1 98 ? 4.797 3.822 8.359 1 97.94 98 THR B C 1
ATOM 1709 O O . THR B 1 98 ? 4.617 3.463 9.523 1 97.94 98 THR B O 1
ATOM 1712 N N . LEU B 1 99 ? 5.277 5.004 8.109 1 97.81 99 LEU B N 1
ATOM 1713 C CA . LEU B 1 99 ? 5.703 5.887 9.195 1 97.81 99 LEU B CA 1
ATOM 1714 C C . LEU B 1 99 ? 4.508 6.324 10.039 1 97.81 99 LEU B C 1
ATOM 1716 O O . LEU B 1 99 ? 4.523 6.18 11.258 1 97.81 99 LEU B O 1
ATOM 1720 N N . TRP B 1 100 ? 3.5 6.77 9.414 1 98.5 100 TRP B N 1
ATOM 1721 C CA . TRP B 1 100 ? 2.297 7.145 10.148 1 98.5 100 TRP B CA 1
ATOM 1722 C C . TRP B 1 100 ? 1.646 5.926 10.789 1 98.5 100 TRP B C 1
ATOM 1724 O O . TRP B 1 100 ? 1.216 5.973 11.945 1 98.5 100 TRP B O 1
ATOM 1734 N N . ILE B 1 101 ? 1.521 4.855 10.031 1 98.31 101 ILE B N 1
ATOM 1735 C CA . ILE B 1 101 ? 0.889 3.631 10.5 1 98.31 101 ILE B CA 1
ATOM 1736 C C . ILE B 1 101 ? 1.573 3.16 11.781 1 98.31 101 ILE B C 1
ATOM 1738 O O . ILE B 1 101 ? 0.905 2.816 12.766 1 98.31 101 ILE B O 1
ATOM 1742 N N . HIS B 1 102 ? 2.877 3.242 11.781 1 98.19 102 HIS B N 1
ATOM 1743 C CA . HIS B 1 102 ? 3.617 2.795 12.953 1 98.19 102 HIS B CA 1
ATOM 1744 C C . HIS B 1 102 ? 3.482 3.791 14.102 1 98.19 102 HIS B C 1
ATOM 1746 O O . HIS B 1 102 ? 3.344 3.393 15.258 1 98.19 102 HIS B O 1
ATOM 1752 N N . ALA B 1 103 ? 3.535 5.047 13.758 1 97.44 103 ALA B N 1
ATOM 1753 C CA . ALA B 1 103 ? 3.359 6.07 14.781 1 97.44 103 ALA B CA 1
ATOM 1754 C C . ALA B 1 103 ? 2.021 5.906 15.5 1 97.44 103 ALA B C 1
ATOM 1756 O O . ALA B 1 103 ? 1.923 6.141 16.703 1 97.44 103 ALA B O 1
ATOM 1757 N N . MET B 1 104 ? 1.062 5.465 14.789 1 97.5 104 MET B N 1
ATOM 1758 C CA . MET B 1 104 ? -0.294 5.32 15.312 1 97.5 104 MET B CA 1
ATOM 1759 C C . MET B 1 104 ? -0.504 3.934 15.906 1 97.5 104 MET B C 1
ATOM 1761 O O . MET B 1 104 ? -1.534 3.67 16.531 1 97.5 104 MET B O 1
ATOM 1765 N N . LYS B 1 105 ? 0.547 3.061 15.641 1 96.88 105 LYS B N 1
ATOM 1766 C CA . LYS B 1 105 ? 0.346 1.645 15.938 1 96.88 105 LYS B CA 1
ATOM 1767 C C . LYS B 1 105 ? -0.922 1.117 15.273 1 96.88 105 LYS B C 1
ATOM 1769 O O . LYS B 1 105 ? -1.693 0.381 15.891 1 96.88 105 LYS B O 1
ATOM 1774 N N . ALA B 1 106 ? -1.136 1.539 14.125 1 97.69 106 ALA B N 1
ATOM 1775 C CA . ALA B 1 106 ? -2.396 1.301 13.422 1 97.69 106 ALA B CA 1
ATOM 1776 C C . ALA B 1 106 ? -2.346 0 12.633 1 97.69 106 ALA B C 1
ATOM 1778 O O . ALA B 1 106 ? -1.265 -0.495 12.305 1 97.69 106 ALA B O 1
ATOM 1779 N N . ILE B 1 107 ? -3.494 -0.536 12.391 1 97.94 107 ILE B N 1
ATOM 1780 C CA . ILE B 1 107 ? -3.736 -1.621 11.445 1 97.94 107 ILE B CA 1
ATOM 1781 C C . ILE B 1 107 ? -4.762 -1.18 10.406 1 97.94 107 ILE B C 1
ATOM 1783 O O . ILE B 1 107 ? -5.859 -0.742 10.758 1 97.94 107 ILE B O 1
ATOM 1787 N N . SER B 1 108 ? -4.324 -1.192 9.18 1 97.31 108 SER B N 1
ATOM 1788 C CA . SER B 1 108 ? -5.246 -0.834 8.109 1 97.31 108 SER B CA 1
ATOM 1789 C C . SER B 1 108 ? -5.902 -2.072 7.504 1 97.31 108 SER B C 1
ATOM 1791 O O . SER B 1 108 ? -5.254 -3.109 7.344 1 97.31 108 SER B O 1
ATOM 1793 N N . SER B 1 109 ? -7.152 -1.986 7.262 1 97.19 109 SER B N 1
ATOM 1794 C CA . SER B 1 109 ? -7.906 -3.068 6.633 1 97.19 109 SER B CA 1
ATOM 1795 C C . SER B 1 109 ? -8.68 -2.57 5.414 1 97.19 109 SER B C 1
ATOM 1797 O O . SER B 1 109 ? -9.711 -1.906 5.555 1 97.19 109 SER B O 1
ATOM 1799 N N . THR B 1 110 ? -8.117 -2.934 4.227 1 97.56 110 THR B N 1
ATOM 1800 C CA . THR B 1 110 ? -8.867 -2.588 3.021 1 97.56 110 THR B CA 1
ATOM 1801 C C . THR B 1 110 ? -10.148 -3.412 2.924 1 97.56 110 THR B C 1
ATOM 1803 O O . THR B 1 110 ? -11.164 -2.926 2.428 1 97.56 110 THR B O 1
ATOM 1806 N N . TYR B 1 111 ? -10.141 -4.598 3.492 1 95.75 111 TYR B N 1
ATOM 1807 C CA . TYR B 1 111 ? -11.305 -5.48 3.521 1 95.75 111 TYR B CA 1
ATOM 1808 C C . TYR B 1 111 ? -12.461 -4.84 4.281 1 95.75 111 TYR B C 1
ATOM 1810 O O . TYR B 1 111 ? -13.609 -4.895 3.838 1 95.75 111 TYR B O 1
ATOM 1818 N N . HIS B 1 112 ? -12.148 -4.137 5.348 1 96.25 112 HIS B N 1
ATOM 1819 C CA . HIS B 1 112 ? -13.164 -3.5 6.172 1 96.25 112 HIS B CA 1
ATOM 1820 C C . HIS B 1 112 ? -13.242 -2.002 5.895 1 96.25 112 HIS B C 1
ATOM 1822 O O . HIS B 1 112 ? -14.07 -1.299 6.477 1 96.25 112 HIS B O 1
ATOM 1828 N N . GLN B 1 113 ? -12.391 -1.557 5.125 1 96.94 113 GLN B N 1
ATOM 1829 C CA . GLN B 1 113 ? -12.32 -0.148 4.754 1 96.94 113 GLN B CA 1
ATOM 1830 C C . GLN B 1 113 ? -12.195 0.742 5.984 1 96.94 113 GLN B C 1
ATOM 1832 O O . GLN B 1 113 ? -12.961 1.695 6.152 1 96.94 113 GLN B O 1
ATOM 1837 N N . CYS B 1 114 ? -11.133 0.414 6.789 1 98 114 CYS B N 1
ATOM 1838 C CA . CYS B 1 114 ? -10.93 1.225 7.984 1 98 114 CYS B CA 1
ATOM 1839 C C . CYS B 1 114 ? -9.516 1.073 8.516 1 98 114 CYS B C 1
ATOM 1841 O O . CYS B 1 114 ? -8.773 0.194 8.07 1 98 114 CYS B O 1
ATOM 1843 N N . VAL B 1 115 ? -9.148 1.988 9.352 1 98.19 115 VAL B N 1
ATOM 1844 C CA . VAL B 1 115 ? -7.906 1.944 10.117 1 98.19 115 VAL B CA 1
ATOM 1845 C C . VAL B 1 115 ? -8.219 1.836 11.609 1 98.19 115 VAL B C 1
ATOM 1847 O O . VAL B 1 115 ? -9.031 2.6 12.133 1 98.19 115 VAL B O 1
ATOM 1850 N N . MET B 1 116 ? -7.629 0.891 12.227 1 98.19 116 MET B N 1
ATOM 1851 C CA . MET B 1 116 ? -7.797 0.709 13.664 1 98.19 116 MET B CA 1
ATOM 1852 C C . MET B 1 116 ? -6.508 1.038 14.414 1 98.19 116 MET B C 1
ATOM 1854 O O . MET B 1 116 ? -5.414 0.703 13.945 1 98.19 116 MET B O 1
ATOM 1858 N N . PHE B 1 117 ? -6.633 1.703 15.523 1 98.31 117 PHE B N 1
ATOM 1859 C CA . PHE B 1 117 ? -5.473 2.068 16.328 1 98.31 117 PHE B CA 1
ATOM 1860 C C . PHE B 1 117 ? -5.883 2.365 17.766 1 98.31 117 PHE B C 1
ATOM 1862 O O . PHE B 1 117 ? -7.062 2.582 18.047 1 98.31 117 PHE B O 1
ATOM 1869 N N . PRO B 1 118 ? -4.914 2.293 18.703 1 97.5 118 PRO B N 1
ATOM 1870 C CA . PRO B 1 118 ? -5.25 2.65 20.078 1 97.5 118 PRO B CA 1
ATOM 1871 C C . PRO B 1 118 ? -5.602 4.125 20.234 1 97.5 118 PRO B C 1
ATOM 1873 O O . PRO B 1 118 ? -4.852 4.996 19.781 1 97.5 118 PRO B O 1
ATOM 1876 N N . GLY B 1 119 ? -6.742 4.34 20.812 1 96.38 119 GLY B N 1
ATOM 1877 C CA . GLY B 1 119 ? -7.094 5.707 21.172 1 96.38 119 GLY B CA 1
ATOM 1878 C C . GLY B 1 119 ? -6.359 6.215 22.391 1 96.38 119 GLY B C 1
ATOM 1879 O O . GLY B 1 119 ? -5.469 5.543 22.922 1 96.38 119 GLY B O 1
ATOM 1880 N N . ASN B 1 120 ? -6.719 7.422 22.812 1 92.19 120 ASN B N 1
ATOM 1881 C CA . ASN B 1 120 ? -6.074 8.031 23.984 1 92.19 120 ASN B CA 1
ATOM 1882 C C . ASN B 1 120 ? -6.383 7.266 25.266 1 92.19 120 ASN B C 1
ATOM 1884 O O . ASN B 1 120 ? -5.574 7.258 26.188 1 92.19 120 ASN B O 1
ATOM 1888 N N . ASP B 1 121 ? -7.457 6.598 25.281 1 90.69 121 ASP B N 1
ATOM 1889 C CA . ASP B 1 121 ? -7.836 5.816 26.453 1 90.69 121 ASP B CA 1
ATOM 1890 C C . ASP B 1 121 ? -7.434 4.352 26.281 1 90.69 121 ASP B C 1
ATOM 1892 O O . ASP B 1 121 ? -7.895 3.488 27.031 1 90.69 121 ASP B O 1
ATOM 1896 N N . SER B 1 122 ? -6.75 4.066 25.297 1 87.25 122 SER B N 1
ATOM 1897 C CA . SER B 1 122 ? -6.227 2.734 25 1 87.25 122 SER B CA 1
ATOM 1898 C C . SER B 1 122 ? -7.312 1.834 24.422 1 87.25 122 SER B C 1
ATOM 1900 O O . SER B 1 122 ? -7.094 0.637 24.219 1 87.25 122 SER B O 1
ATOM 1902 N N . ARG B 1 123 ? -8.383 2.354 24.281 1 93.31 123 ARG B N 1
ATOM 1903 C CA . ARG B 1 123 ? -9.414 1.606 23.562 1 93.31 123 ARG B CA 1
ATOM 1904 C C . ARG B 1 123 ? -9.195 1.699 22.062 1 93.31 123 ARG B C 1
ATOM 1906 O O . ARG B 1 123 ? -8.695 2.707 21.562 1 93.31 123 ARG B O 1
ATOM 1913 N N . VAL B 1 124 ? -9.516 0.706 21.406 1 95.5 124 VAL B N 1
ATOM 1914 C CA . VAL B 1 124 ? -9.367 0.662 19.969 1 95.5 124 VAL B CA 1
ATOM 1915 C C . VAL B 1 124 ? -10.289 1.7 19.312 1 95.5 124 VAL B C 1
ATOM 1917 O O . VAL B 1 124 ? -11.469 1.795 19.672 1 95.5 124 VAL B O 1
ATOM 1920 N N . THR B 1 125 ? -9.727 2.479 18.562 1 96.69 125 THR B N 1
ATOM 1921 C CA . THR B 1 125 ? -10.422 3.508 17.797 1 96.69 125 THR B CA 1
ATOM 1922 C C . THR B 1 125 ? -10.367 3.197 16.297 1 96.69 125 THR B C 1
ATOM 1924 O O . THR B 1 125 ? -9.398 2.609 15.82 1 96.69 125 THR B O 1
ATOM 1927 N N . THR B 1 126 ? -11.453 3.586 15.57 1 97.31 126 THR B N 1
ATOM 1928 C CA . THR B 1 126 ? -11.555 3.271 14.148 1 97.31 126 THR B CA 1
ATOM 1929 C C . THR B 1 126 ? -11.688 4.543 13.32 1 97.31 126 THR B C 1
ATOM 1931 O O . THR B 1 126 ? -12.461 5.441 13.672 1 97.31 126 THR B O 1
ATOM 1934 N N . LEU B 1 127 ? -10.883 4.633 12.312 1 97.5 127 LEU B N 1
ATOM 1935 C CA . LEU B 1 127 ? -10.945 5.688 11.305 1 97.5 127 LEU B CA 1
ATOM 1936 C C . LEU B 1 127 ? -11.422 5.141 9.969 1 97.5 127 LEU B C 1
ATOM 1938 O O . LEU B 1 127 ? -10.984 4.066 9.539 1 97.5 127 LEU B O 1
ATOM 1942 N N . ARG B 1 128 ? -12.398 5.832 9.289 1 93.19 128 ARG B N 1
ATOM 1943 C CA . ARG B 1 128 ? -12.938 5.422 8 1 93.19 128 ARG B CA 1
ATOM 1944 C C . ARG B 1 128 ? -12.953 6.586 7.012 1 93.19 128 ARG B C 1
ATOM 1946 O O . ARG B 1 128 ? -13.008 7.75 7.418 1 93.19 128 ARG B O 1
#

Organism: NCBI:txid109376

Secondary structure (DSSP, 8-state):
-------EEEEEETTEEEEEEEE-TT-SSEEEEHHHHHHTT--GGGSEE---EEE-TTS-EEEEEEEEEEEEEETTEEEEEEEEEE-S--S-SEEE-HHHHHHTT-EEETTTTEEEEE-TTSSEEEE-/-------EEEEEETTEEEEEEEE-TT-SSEEEEHHHHHHTT--GGGSEE---EEE-TTS-EEEEEEEEEEEEEETTEEEEEEEEEE-S--S-SEEE-HHHHHHTT-EEETTTTEEEEE-TTSSEEEE-

InterPro domains:
  IPR021109 Aspartic peptidase domain superfamily [G3DSA:2.40.70.10] (5-127)
  IPR021109 Aspartic peptidase domain superfamily [SSF50630] (5-105)

Solvent-accessible surface area (backbone atoms only — not comparable to full-atom values): 13352 Å² total; per-residue (Å²): 124,90,71,50,45,55,31,58,30,60,41,30,45,62,95,37,81,40,56,46,25,33,46,20,41,61,32,64,52,24,37,32,27,43,70,43,36,54,74,69,70,48,64,68,83,73,37,42,80,44,91,50,66,46,70,42,83,67,56,45,74,40,67,29,66,16,33,39,77,42,42,36,41,52,90,90,39,74,47,80,40,67,24,40,29,29,80,56,69,50,96,44,38,28,35,40,9,20,47,52,34,44,74,49,56,28,38,52,24,46,67,75,48,34,33,37,25,60,32,93,83,65,45,80,36,78,47,80,123,90,72,51,45,56,30,58,30,60,41,29,46,62,94,36,82,40,56,45,25,34,48,20,42,62,31,61,52,25,36,33,26,43,70,44,36,54,75,68,70,48,65,70,82,71,36,41,79,44,91,50,66,46,70,43,83,67,58,46,76,40,66,29,66,17,34,37,77,40,42,35,40,52,89,87,39,75,47,79,41,66,24,40,27,29,78,54,66,52,96,45,40,29,34,41,8,21,46,54,35,44,74,48,56,28,36,50,22,47,67,73,48,33,35,37,24,60,32,92,84,63,44,79,36,78,47,79

Foldseek 3Di:
DQDLDFAWFFWDKANDTFTQEGEEQPDPAKAFEPVLCVVVVHDCVQWAADQDWDADPVRDIFGFRGWHWIWIGDPNDIDTGIHGYGHDDDPGRIYDYPVVCVVQVWDDDSSVSWIWGQDPVRDIDITD/DQDLDFAWFFWDKANDTFTQEGEEQPDPAKAFEPVLCVVVVNDCVQWAADQDWDADPVRDIFGFRGWHWIWIGDPQDIDTGIHGYGHDDDPGRIYDYPVVCVVQVWDDDSSVSWIWGQDPVRDIDITD

Nearest PDB structures (foldseek):
  4z2z-assembly1_B  TM=7.623E-01  e=4.654E-07  Saccharomyces cerevisiae S288C
  4rgh-assembly1_B  TM=7.809E-01  e=3.623E-06  Homo sapiens
  4z2z-assembly1_A  TM=7.966E-01  e=5.717E-06  Saccharomyces cerevisiae S288C
  4exh-assembly1_A  TM=7.273E-01  e=2.821E-05  DG-75 Murine leukemia virus
  8aa0-assembly1_T  TM=2.259E-01  e=1.302E-01  Bacteroides thetaiotaomicron VPI-5482